Protein AF-A0A933CI06-F1 (afdb_monomer)

pLDDT: mean 90.97, std 7.49, range [52.06, 98.38]

Foldseek 3Di:
DDQDPVNVVVVVVVVVVVVVVVVVVVVVVVVCVVPPDDFDDDPLFPDGWDDLVRFADDDDDPFDKDKDFDPVQVVVVVVCCVVVVDPPCCQLVDPGRIFMWTWHDDPQWTKTWTQDPVPGIDIDTPGPHNVVRNVVSVPPSGFIDFKPLCCPPQRRHVRRDGGDQADAAEAAQKLDAPDDDPPDPSNSPPDPDIDHDDPVRLLCSLVSSLRIPNHNAYEYEYEHNASLPHPCSVVSQVVSVVSPHNYYHYPHPCVVVVPDPVSVVD

Solvent-accessible surface area (backbone atoms only — not comparable to full-atom values): 15526 Å² total; per-residue (Å²): 131,85,82,49,71,68,59,52,51,51,50,52,51,52,50,52,53,54,51,52,51,50,53,52,51,52,53,52,52,57,57,41,69,80,65,63,75,81,63,64,62,51,96,44,31,97,58,56,53,73,52,74,90,70,32,54,68,78,95,73,77,68,76,39,79,46,83,40,70,36,73,59,48,45,51,53,52,49,50,35,33,76,72,65,78,38,68,71,65,47,59,38,80,41,73,76,35,62,34,60,24,39,34,39,76,56,96,55,20,28,33,40,39,35,60,38,99,84,76,42,78,47,77,46,82,75,37,83,44,40,67,63,51,50,52,53,58,71,64,57,80,40,51,65,46,64,51,39,75,33,78,92,74,41,70,40,39,91,72,39,68,57,57,42,65,41,52,76,44,74,44,62,40,17,31,53,40,101,69,85,61,91,86,50,87,78,47,35,78,75,51,99,65,87,53,67,64,51,72,69,57,51,51,50,54,58,54,56,61,68,56,40,28,40,35,70,50,36,28,38,32,39,22,46,40,23,21,83,74,33,93,53,40,69,57,51,54,52,48,44,52,72,77,61,45,74,42,82,46,70,58,64,90,55,59,66,58,75,74,28,71,69,66,68,70,109

Radius of gyration: 25.51 Å; Cα contacts (8 Å, |Δi|>4): 360; chains: 1; bounding box: 51×71×54 Å

Sequence (266 aa):
MPVSTGTRVLKCVDQVVSFTAGIAFDTIHFFNKYHPNPSFTPKWSDKPLLKSWQKSKPNLGWPRQTDSLCPGCVKEARERIIKGEQQYRTLITEKVGEIKAQIVERDGQVWMVKDCPIHGHFEDIMAIDSKFLAWIEKNFPGRDLPAHNDKDLHNHGSSTIRHGRGSVLTVDLTNRCNMMCDPCFMDANQVGFVHELGWEEITEILDNAMKIKPKRQMSVQFSGGEPTMSPYFVDAVRYARKLGYNSVQAATNGIEFAKSKEFCQR

Secondary structure (DSSP, 8-state):
-PPPHHHHHHHHHHHHHHHHHHHHHHHHHHHHHHSPPPPP--TT-SSPPPPGGG------SSSEEEEEE-HHHHHHHHHHHHTTSS-TTHHHHS-TTEEEEEEEEETTEEEEEEEETTTEEEEEEEES-HHHHHHHHHT-----EEPBS-TTTS--GGG---EES--EEEEE-BS--S---TT-TT-TTTSSS--B--HHHHHHHHHHHTT-B--SS-EEEEESS-GGGSTTHHHHHHHHHHHT-SEEEE---SHHHHH-HHHHH-

Nearest PDB structures (foldseek):
  7tol-assembly1_A  TM=8.339E-01  e=5.738E-10  Methanocaldococcus jannaschii
  7tom-assembly1_A  TM=8.314E-01  e=1.251E-09  Methanocaldococcus jannaschii
  2pg3-assembly1_A-2  TM=5.421E-01  e=1.371E+00  Pectobacterium atrosepticum SCRI1043
  6ms2-assembly1_A-2  TM=5.483E-01  e=6.524E+00  Bacillus licheniformis DSM 13 = ATCC 14580

Mean predicted aligned error: 7.39 Å

Structure (mmCIF, N/CA/C/O backbone):
data_AF-A0A933CI06-F1
#
_entry.id   AF-A0A933CI06-F1
#
loop_
_atom_site.group_PDB
_atom_site.id
_atom_site.type_symbol
_atom_site.label_atom_id
_atom_site.label_alt_id
_atom_site.label_comp_id
_atom_site.label_asym_id
_atom_site.label_entity_id
_atom_site.label_seq_id
_atom_site.pdbx_PDB_ins_code
_atom_site.Cartn_x
_atom_site.Cartn_y
_atom_site.Cartn_z
_atom_site.occupancy
_atom_site.B_iso_or_equiv
_atom_site.auth_seq_id
_atom_site.auth_comp_id
_atom_site.auth_asym_id
_atom_site.auth_atom_id
_atom_site.pdbx_PDB_model_num
ATOM 1 N N . MET A 1 1 ? -24.029 31.022 -30.780 1.00 52.06 1 MET A N 1
ATOM 2 C CA . MET A 1 1 ? -24.282 32.389 -30.268 1.00 52.06 1 MET A CA 1
ATOM 3 C C . MET A 1 1 ? -23.037 33.236 -30.507 1.00 52.06 1 MET A C 1
ATOM 5 O O . MET A 1 1 ? -21.951 32.728 -30.235 1.00 52.06 1 MET A O 1
ATOM 9 N N . PRO A 1 2 ? -23.139 34.462 -31.049 1.00 61.22 2 PRO A N 1
ATOM 10 C CA . PRO A 1 2 ? -21.972 35.315 -31.255 1.00 61.22 2 PRO A CA 1
ATOM 11 C C . PRO A 1 2 ? -21.377 35.732 -29.904 1.00 61.22 2 PRO A C 1
ATOM 13 O O . PRO A 1 2 ? -22.088 36.167 -29.002 1.00 61.22 2 PRO A O 1
ATOM 16 N N . VAL A 1 3 ? -20.064 35.556 -29.753 1.00 63.06 3 VAL A N 1
ATOM 17 C CA . VAL A 1 3 ? -19.318 35.956 -28.552 1.00 63.06 3 VAL A CA 1
ATOM 18 C C . VAL A 1 3 ? -19.373 37.480 -28.448 1.00 63.06 3 VAL A C 1
ATOM 20 O O . VAL A 1 3 ? -18.877 38.161 -29.346 1.00 63.06 3 VAL A O 1
ATOM 23 N N . SER A 1 4 ? -19.981 38.004 -27.379 1.00 79.50 4 SER A N 1
ATOM 24 C CA . SER A 1 4 ? -20.113 39.450 -27.170 1.00 79.50 4 SER A CA 1
ATOM 25 C C . SER A 1 4 ? -18.744 40.143 -27.157 1.00 79.50 4 SER A C 1
ATOM 27 O O . SER A 1 4 ? -17.734 39.547 -26.766 1.00 79.50 4 SER A O 1
ATOM 29 N N . THR A 1 5 ? -18.697 41.416 -27.549 1.00 76.12 5 THR A N 1
ATOM 30 C CA . THR A 1 5 ? -17.467 42.223 -27.529 1.00 76.12 5 THR A CA 1
ATOM 31 C C . THR A 1 5 ? -16.825 42.242 -26.136 1.00 76.12 5 THR A C 1
ATOM 33 O O . THR A 1 5 ? -15.612 42.090 -26.025 1.00 76.12 5 THR A O 1
ATOM 36 N N . GLY A 1 6 ? -17.630 42.299 -25.067 1.00 80.44 6 GLY A N 1
ATOM 37 C CA . GLY A 1 6 ? -17.144 42.206 -23.684 1.00 80.44 6 GLY A CA 1
ATOM 38 C C . GLY A 1 6 ? -16.481 40.861 -23.366 1.00 80.44 6 GLY A C 1
ATOM 39 O O . GLY A 1 6 ? -15.422 40.818 -22.746 1.00 80.44 6 GLY A O 1
ATOM 40 N N . THR A 1 7 ? -17.030 39.754 -23.873 1.00 81.62 7 THR A N 1
ATOM 41 C CA . THR A 1 7 ? -16.428 38.419 -23.716 1.00 81.62 7 THR A CA 1
ATOM 42 C C . THR A 1 7 ? -15.103 38.288 -24.480 1.00 81.62 7 THR A C 1
ATOM 44 O O . THR A 1 7 ? -14.205 37.584 -24.023 1.00 81.62 7 THR A O 1
ATOM 47 N N . ARG A 1 8 ? -14.940 38.967 -25.627 1.00 81.44 8 ARG A N 1
ATOM 48 C CA . ARG A 1 8 ? -13.659 39.001 -26.363 1.00 81.44 8 ARG A CA 1
ATOM 49 C C . ARG A 1 8 ? -12.584 39.777 -25.604 1.00 81.44 8 ARG A C 1
ATOM 51 O O . ARG A 1 8 ? -11.466 39.287 -25.500 1.00 81.44 8 ARG A O 1
ATOM 58 N N . VAL A 1 9 ? -12.935 40.930 -25.031 1.00 87.62 9 VAL A N 1
ATOM 59 C CA . VAL A 1 9 ? -12.011 41.730 -24.207 1.00 87.62 9 VAL A CA 1
ATOM 60 C C . VAL A 1 9 ? -11.548 40.937 -22.985 1.00 87.62 9 VAL A C 1
ATOM 62 O O . VAL A 1 9 ? -10.349 40.852 -22.744 1.00 87.62 9 VAL A O 1
ATOM 65 N N . LEU A 1 10 ? -12.468 40.278 -22.272 1.00 90.31 10 LEU A N 1
ATOM 66 C CA . LEU A 1 10 ? -12.121 39.430 -21.125 1.00 90.31 10 LEU A CA 1
ATOM 67 C C . LEU A 1 10 ? -11.166 38.291 -21.504 1.00 90.31 10 LEU A C 1
ATOM 69 O O . LEU A 1 10 ? -10.219 38.033 -20.770 1.00 90.31 10 LEU A O 1
ATOM 73 N N . LYS A 1 11 ? -11.357 37.653 -22.667 1.00 88.75 11 LYS A N 1
ATOM 74 C CA . LYS A 1 11 ? -10.432 36.621 -23.162 1.00 88.75 11 LYS A CA 1
ATOM 75 C C . LYS A 1 11 ? -9.044 37.174 -23.490 1.00 88.75 11 LYS A C 1
ATOM 77 O O . LYS A 1 11 ? -8.059 36.509 -23.196 1.00 88.75 11 LYS A O 1
ATOM 82 N N . CYS A 1 12 ? -8.944 38.369 -24.073 1.00 90.62 12 CYS A N 1
ATOM 83 C CA . CYS A 1 12 ? -7.642 38.998 -24.308 1.00 90.62 12 CYS A CA 1
ATOM 84 C C . CYS A 1 12 ? -6.941 39.355 -22.991 1.00 90.62 12 CYS A C 1
ATOM 86 O O . CYS A 1 12 ? -5.743 39.123 -22.864 1.00 90.62 12 CYS A O 1
ATOM 88 N N . VAL A 1 13 ? -7.676 39.872 -22.001 1.00 93.88 13 VAL A N 1
ATOM 89 C CA . VAL A 1 13 ? -7.123 40.150 -20.665 1.00 93.88 13 VAL A CA 1
ATOM 90 C C . VAL A 1 13 ? -6.624 38.861 -20.009 1.00 93.88 13 VAL A C 1
ATOM 92 O O . VAL A 1 13 ? -5.487 38.822 -19.553 1.00 93.88 13 VAL A O 1
ATOM 95 N N . ASP A 1 14 ? -7.425 37.794 -20.024 1.00 93.62 14 ASP A N 1
ATOM 96 C CA . ASP A 1 14 ? -7.052 36.479 -19.488 1.00 93.62 14 ASP A CA 1
ATOM 97 C C . ASP A 1 14 ? -5.801 35.897 -20.169 1.00 93.62 14 ASP A C 1
ATOM 99 O O . ASP A 1 14 ? -4.892 35.404 -19.499 1.00 93.62 14 ASP A O 1
ATOM 103 N N . GLN A 1 15 ? -5.695 36.036 -21.496 1.00 93.31 15 GLN A N 1
ATOM 104 C CA . GLN A 1 15 ? -4.503 35.637 -22.249 1.00 93.31 15 GLN A CA 1
ATOM 105 C C . GLN A 1 15 ? -3.261 36.421 -21.823 1.00 93.31 15 GLN A C 1
ATOM 107 O O . GLN A 1 15 ? -2.206 35.823 -21.615 1.00 93.31 15 GLN A O 1
ATOM 112 N N . VAL A 1 16 ? -3.373 37.744 -21.672 1.00 95.88 16 VAL A N 1
ATOM 113 C CA . VAL A 1 16 ? -2.255 38.593 -21.238 1.00 95.88 16 VAL A CA 1
ATOM 114 C C . VAL A 1 16 ? -1.834 38.247 -19.810 1.00 95.88 16 VAL A C 1
ATOM 116 O O . VAL A 1 16 ? -0.643 38.078 -19.554 1.00 95.88 16 VAL A O 1
ATOM 119 N N . VAL A 1 17 ? -2.782 38.085 -18.884 1.00 96.50 17 VAL A N 1
ATOM 120 C CA . VAL A 1 17 ? -2.498 37.683 -17.496 1.00 96.50 17 VAL A CA 1
ATOM 121 C C . VAL A 1 17 ? -1.839 36.302 -17.442 1.00 96.50 17 VAL A C 1
ATOM 123 O O . VAL A 1 17 ? -0.818 36.137 -16.782 1.00 96.50 17 VAL A O 1
ATOM 126 N N . SER A 1 18 ? -2.359 35.319 -18.176 1.00 94.25 18 SER A N 1
ATOM 127 C CA . SER A 1 18 ? -1.797 33.963 -18.202 1.00 94.25 18 SER A CA 1
ATOM 128 C C . SER A 1 18 ? -0.389 33.931 -18.798 1.00 94.25 18 SER A C 1
ATOM 130 O O . SER A 1 18 ? 0.507 33.286 -18.254 1.00 94.25 18 SER A O 1
ATOM 132 N N . PHE A 1 19 ? -0.168 34.661 -19.894 1.00 95.75 19 PHE A N 1
ATOM 133 C CA . PHE A 1 19 ? 1.139 34.749 -20.543 1.00 95.75 19 PHE A CA 1
ATOM 134 C C . PHE A 1 19 ? 2.174 35.438 -19.647 1.00 95.75 19 PHE A C 1
ATOM 136 O O . PHE A 1 19 ? 3.274 34.922 -19.450 1.00 95.75 19 PHE A O 1
ATOM 143 N N . THR A 1 20 ? 1.811 36.579 -19.054 1.00 95.88 20 THR A N 1
ATOM 144 C CA . THR A 1 20 ? 2.693 37.311 -18.132 1.00 95.88 20 THR A CA 1
ATOM 145 C C . THR A 1 20 ? 3.005 36.503 -16.874 1.00 95.88 20 THR A C 1
ATOM 147 O O . THR A 1 20 ? 4.160 36.473 -16.450 1.00 95.88 20 THR A O 1
ATOM 150 N N . ALA A 1 21 ? 2.027 35.779 -16.319 1.00 95.25 21 ALA A N 1
ATOM 151 C CA . ALA A 1 21 ? 2.249 34.860 -15.206 1.00 95.25 21 ALA A CA 1
ATOM 152 C C . ALA A 1 21 ? 3.218 33.724 -15.576 1.00 95.25 21 ALA A C 1
ATOM 154 O O . ALA A 1 21 ? 4.090 33.390 -14.774 1.00 95.25 21 ALA A O 1
ATOM 155 N N . GLY A 1 22 ? 3.114 33.178 -16.794 1.00 94.25 22 GLY A N 1
ATOM 156 C CA . GLY A 1 22 ? 4.051 32.180 -17.320 1.00 94.25 22 GLY A CA 1
ATOM 157 C C . GLY A 1 22 ? 5.489 32.702 -17.371 1.00 94.25 22 GLY A C 1
ATOM 158 O O . GLY A 1 22 ? 6.386 32.094 -16.792 1.00 94.25 22 GLY A O 1
ATOM 159 N N . ILE A 1 23 ? 5.697 33.887 -17.958 1.00 95.75 23 ILE A N 1
ATOM 160 C CA . ILE A 1 23 ? 7.021 34.535 -18.008 1.00 95.75 23 ILE A CA 1
ATOM 161 C C . ILE A 1 23 ? 7.575 34.787 -16.602 1.00 95.75 23 ILE A C 1
ATOM 163 O O . ILE A 1 23 ? 8.750 34.516 -16.337 1.00 95.75 23 ILE A O 1
ATOM 167 N N . ALA A 1 24 ? 6.750 35.309 -15.691 1.00 95.12 24 ALA A N 1
ATOM 168 C CA . ALA A 1 24 ? 7.166 35.573 -14.318 1.00 95.12 24 ALA A CA 1
ATOM 169 C C . ALA A 1 24 ? 7.591 34.278 -13.606 1.00 95.12 24 ALA A C 1
ATOM 171 O O . ALA A 1 24 ? 8.646 34.242 -12.969 1.00 95.12 24 ALA A O 1
ATOM 172 N N . PHE A 1 25 ? 6.813 33.203 -13.758 1.00 92.25 25 PHE A N 1
ATOM 173 C CA . PHE A 1 25 ? 7.125 31.892 -13.196 1.00 92.25 25 PHE A CA 1
ATOM 174 C C . PHE A 1 25 ? 8.452 31.339 -13.731 1.00 92.25 25 PHE A C 1
ATOM 176 O O . PHE A 1 25 ? 9.308 30.937 -12.939 1.00 92.25 25 PHE A O 1
ATOM 183 N N . ASP A 1 26 ? 8.658 31.376 -15.049 1.00 91.81 26 ASP A N 1
ATOM 184 C CA . ASP A 1 26 ? 9.881 30.878 -15.687 1.00 91.81 26 ASP A CA 1
ATOM 185 C C . ASP A 1 26 ? 11.114 31.685 -15.271 1.00 91.81 26 ASP A C 1
ATOM 187 O O . ASP A 1 26 ? 12.170 31.113 -14.987 1.00 91.81 26 ASP A O 1
ATOM 191 N N . THR A 1 27 ? 10.965 33.006 -15.150 1.00 91.62 27 THR A N 1
ATOM 192 C CA . THR A 1 27 ? 12.026 33.907 -14.679 1.00 91.62 27 THR A CA 1
ATOM 193 C C . THR A 1 27 ? 12.416 33.580 -13.238 1.00 91.62 27 THR A C 1
ATOM 195 O O . THR A 1 27 ? 13.592 33.368 -12.941 1.00 91.62 27 THR A O 1
ATOM 198 N N . ILE A 1 28 ? 11.435 33.459 -12.337 1.00 88.75 28 ILE A N 1
ATOM 199 C CA . ILE A 1 28 ? 11.672 33.073 -10.937 1.00 88.75 28 ILE A CA 1
ATOM 200 C C . ILE A 1 28 ? 12.347 31.697 -10.866 1.00 88.75 28 ILE A C 1
ATOM 202 O O . ILE A 1 28 ? 13.300 31.501 -10.110 1.00 88.75 28 ILE A O 1
ATOM 206 N N . HIS A 1 29 ? 11.881 30.733 -11.661 1.00 85.06 29 HIS A N 1
ATOM 207 C CA . HIS A 1 29 ? 12.437 29.386 -11.684 1.00 85.06 29 HIS A CA 1
ATOM 208 C C . HIS A 1 29 ? 13.878 29.360 -12.219 1.00 85.06 29 HIS A C 1
ATOM 210 O O . HIS A 1 29 ? 14.699 28.600 -11.705 1.00 85.06 29 HIS A O 1
ATOM 216 N N . PHE A 1 30 ? 14.213 30.203 -13.202 1.00 86.88 30 PHE A N 1
ATOM 217 C CA . PHE A 1 30 ? 15.577 30.368 -13.707 1.00 86.88 30 PHE A CA 1
ATOM 218 C C . PHE A 1 30 ? 16.534 30.820 -12.599 1.00 86.88 30 PHE A C 1
ATOM 220 O O . PHE A 1 30 ? 17.533 30.146 -12.354 1.00 86.88 30 PHE A O 1
ATOM 227 N N . PHE A 1 31 ? 16.200 31.883 -11.862 1.00 87.19 31 PHE A N 1
ATOM 228 C CA . PHE A 1 31 ? 17.047 32.370 -10.766 1.00 87.19 31 PHE A CA 1
ATOM 229 C C . PHE A 1 31 ? 17.127 31.382 -9.591 1.00 87.19 31 PHE A C 1
ATOM 231 O O . PHE A 1 31 ? 18.211 31.152 -9.052 1.00 87.19 31 PHE A O 1
ATOM 238 N N . ASN A 1 32 ? 16.021 30.712 -9.250 1.00 84.12 32 ASN A N 1
ATOM 239 C CA . ASN A 1 32 ? 15.991 29.699 -8.187 1.00 84.12 32 ASN A CA 1
ATOM 240 C C . ASN A 1 32 ? 16.914 28.493 -8.447 1.00 84.12 32 ASN A C 1
ATOM 242 O O . ASN A 1 32 ? 17.276 27.799 -7.497 1.00 84.12 32 ASN A O 1
ATOM 246 N N . LYS A 1 33 ? 17.305 28.221 -9.702 1.00 82.31 33 LYS A N 1
ATOM 247 C CA . LYS A 1 33 ? 18.265 27.148 -10.021 1.00 82.31 33 LYS A CA 1
ATOM 248 C C . LYS A 1 33 ? 19.695 27.471 -9.586 1.00 82.31 33 LYS A C 1
ATOM 250 O O . LYS A 1 33 ? 20.431 26.540 -9.276 1.00 82.31 33 LYS A O 1
ATOM 255 N N . TYR A 1 34 ? 20.085 28.747 -9.561 1.00 84.19 34 TYR A N 1
ATOM 256 C CA . TYR A 1 34 ? 21.449 29.157 -9.204 1.00 84.19 34 TYR A CA 1
ATOM 257 C C . TYR A 1 34 ? 21.673 29.166 -7.687 1.00 84.19 34 TYR A C 1
ATOM 259 O O . TYR A 1 34 ? 22.731 28.751 -7.222 1.00 84.19 34 TYR A O 1
ATOM 267 N N . HIS A 1 35 ? 20.658 29.569 -6.915 1.00 81.81 35 HIS A N 1
ATOM 268 C CA . HIS A 1 35 ? 20.702 29.586 -5.449 1.00 81.81 35 HIS A CA 1
ATOM 269 C C . HIS A 1 35 ? 19.442 28.948 -4.845 1.00 81.81 35 HIS A C 1
ATOM 271 O O . HIS A 1 35 ? 18.549 29.651 -4.369 1.00 81.81 35 HIS A O 1
ATOM 277 N N . PRO A 1 36 ? 19.330 27.608 -4.867 1.00 81.69 36 PRO A N 1
ATOM 278 C CA . PRO A 1 36 ? 18.151 26.933 -4.349 1.00 81.69 36 PRO A CA 1
ATOM 279 C C . PRO A 1 36 ? 18.074 27.048 -2.823 1.00 81.69 36 PRO A C 1
ATOM 281 O O . PRO A 1 36 ? 18.996 26.660 -2.107 1.00 81.69 36 PRO A O 1
ATOM 284 N N . ASN A 1 37 ? 16.922 27.494 -2.317 1.00 84.62 37 ASN A N 1
ATOM 285 C CA . ASN A 1 37 ? 16.634 27.478 -0.882 1.00 84.62 37 ASN A CA 1
ATOM 286 C C . ASN A 1 37 ? 16.755 26.061 -0.295 1.00 84.62 37 ASN A C 1
ATOM 288 O O . ASN A 1 37 ? 16.377 25.084 -0.969 1.00 84.62 37 ASN A O 1
ATOM 292 N N . PRO A 1 38 ? 17.174 25.934 0.979 1.00 86.88 38 PRO A N 1
ATOM 293 C CA . PRO A 1 38 ? 17.227 24.647 1.656 1.00 86.88 38 PRO A CA 1
ATOM 294 C C . PRO A 1 38 ? 15.856 23.960 1.646 1.00 86.88 38 PRO A C 1
ATOM 296 O O . PRO A 1 38 ? 14.796 24.586 1.546 1.00 86.88 38 PRO A O 1
ATOM 299 N N . SER A 1 39 ? 15.870 22.633 1.686 1.00 90.12 39 SER A N 1
ATOM 300 C CA . SER A 1 39 ? 14.638 21.856 1.780 1.00 90.12 39 SER A CA 1
ATOM 301 C C . SER A 1 39 ? 14.020 21.972 3.170 1.00 90.12 39 SER A C 1
ATOM 303 O O . SER A 1 39 ? 14.714 21.900 4.178 1.00 90.12 39 SER A O 1
ATOM 305 N N . PHE A 1 40 ? 12.696 22.102 3.216 1.00 91.62 40 PHE A N 1
ATOM 306 C CA . PHE A 1 40 ? 11.929 22.084 4.457 1.00 91.62 40 PHE A CA 1
ATOM 307 C C . PHE A 1 40 ? 11.813 20.656 5.015 1.00 91.62 40 PHE A C 1
ATOM 309 O O . PHE A 1 40 ? 11.574 19.708 4.258 1.00 91.62 40 PHE A O 1
ATOM 316 N N . THR A 1 41 ? 11.932 20.520 6.338 1.00 92.81 41 THR A N 1
ATOM 317 C CA . THR A 1 41 ? 11.694 19.267 7.069 1.00 92.81 41 THR A CA 1
ATOM 318 C C . THR A 1 41 ? 10.320 19.318 7.741 1.00 92.81 41 THR A C 1
ATOM 320 O O . THR A 1 41 ? 10.132 20.069 8.699 1.00 92.81 41 THR A O 1
ATOM 323 N N . PRO A 1 42 ? 9.329 18.556 7.252 1.00 91.19 42 PRO A N 1
ATOM 324 C CA . PRO A 1 42 ? 7.993 18.544 7.833 1.00 91.19 42 PRO A CA 1
ATOM 325 C C . PRO A 1 42 ? 7.933 17.684 9.102 1.00 91.19 42 PRO A C 1
ATOM 327 O O . PRO A 1 42 ? 8.621 16.680 9.192 1.00 91.19 42 PRO A O 1
ATOM 330 N N . LYS A 1 43 ? 7.009 17.974 10.032 1.00 89.81 43 LYS A N 1
ATOM 331 C CA . LYS A 1 43 ? 6.844 17.217 11.301 1.00 89.81 43 LYS A CA 1
ATOM 332 C C . LYS A 1 43 ? 6.667 15.693 11.127 1.00 89.81 43 LYS A C 1
ATOM 334 O O . LYS A 1 43 ? 6.976 14.907 12.022 1.00 89.81 43 LYS A O 1
ATOM 339 N N . TRP A 1 44 ? 6.149 15.262 9.980 1.00 88.75 44 TRP A N 1
ATOM 340 C CA . TRP A 1 44 ? 5.888 13.858 9.660 1.00 88.75 44 TRP A CA 1
ATOM 341 C C . TRP A 1 44 ? 7.100 13.100 9.083 1.00 88.75 44 TRP A C 1
ATOM 343 O O . TRP A 1 44 ? 6.973 11.913 8.790 1.00 88.75 44 TRP A O 1
ATOM 353 N N . SER A 1 45 ? 8.262 13.744 8.934 1.00 90.62 45 SER A N 1
ATOM 354 C CA . SER A 1 45 ? 9.522 13.152 8.463 1.00 90.62 45 SER A CA 1
ATOM 355 C C . SER A 1 45 ? 10.685 13.680 9.299 1.00 90.62 45 SER A C 1
ATOM 357 O O . SER A 1 45 ? 10.707 14.860 9.632 1.00 90.62 45 SER A O 1
ATOM 359 N N . ASP A 1 46 ? 11.680 12.846 9.583 1.00 89.88 46 ASP A N 1
ATOM 360 C CA . ASP A 1 46 ? 12.897 13.298 10.273 1.00 89.88 46 ASP A CA 1
ATOM 361 C C . ASP A 1 46 ? 13.978 13.738 9.262 1.00 89.88 46 ASP A C 1
ATOM 363 O O . ASP A 1 46 ? 15.037 14.244 9.625 1.00 89.88 46 ASP A O 1
ATOM 367 N N . LYS A 1 47 ? 13.691 13.578 7.960 1.00 90.56 47 LYS A N 1
ATOM 368 C CA . LYS A 1 47 ? 14.534 13.991 6.829 1.00 90.56 47 LYS A CA 1
ATOM 369 C C . LYS A 1 47 ? 13.864 15.101 6.003 1.00 90.56 47 LYS A C 1
ATOM 371 O O . LYS A 1 47 ? 12.635 15.074 5.848 1.00 90.56 47 LYS A O 1
ATOM 376 N N . PRO A 1 48 ? 14.639 16.041 5.429 1.00 91.31 48 PRO A N 1
ATOM 377 C CA . PRO A 1 48 ? 14.110 17.114 4.589 1.00 91.31 48 PRO A CA 1
ATOM 378 C C . PRO A 1 48 ? 13.533 16.584 3.273 1.00 91.31 48 PRO A C 1
ATOM 380 O O . PRO A 1 48 ? 14.010 15.583 2.738 1.00 91.31 48 PRO A O 1
ATOM 383 N N . LEU A 1 49 ? 12.536 17.279 2.714 1.00 90.50 49 LEU A N 1
ATOM 384 C CA . LEU A 1 49 ? 11.949 16.915 1.418 1.00 90.50 49 LEU A CA 1
ATOM 385 C C . LEU A 1 49 ? 12.998 16.911 0.297 1.00 90.50 49 LEU A C 1
ATOM 387 O O . LEU A 1 49 ? 13.769 17.861 0.150 1.00 90.50 49 LEU A O 1
ATOM 391 N N . LEU A 1 50 ? 12.972 15.886 -0.556 1.00 90.50 50 LEU A N 1
ATOM 392 C CA . LEU A 1 50 ? 13.814 15.860 -1.750 1.00 90.50 50 LEU A CA 1
ATOM 393 C C . LEU A 1 50 ? 13.328 16.883 -2.779 1.00 90.50 50 LEU A C 1
ATOM 395 O O . LEU A 1 50 ? 12.143 16.922 -3.135 1.00 90.50 50 LEU A O 1
ATOM 399 N N . LYS A 1 51 ? 14.265 17.669 -3.306 1.00 88.56 51 LYS A N 1
ATOM 400 C CA . LYS A 1 51 ? 14.041 18.494 -4.495 1.00 88.56 51 LYS A CA 1
ATOM 401 C C . LYS A 1 51 ? 13.858 17.597 -5.721 1.00 88.56 51 LYS A C 1
ATOM 403 O O . LYS A 1 51 ? 14.321 16.459 -5.736 1.00 88.56 51 LYS A O 1
ATOM 408 N N . SER A 1 52 ? 13.204 18.099 -6.767 1.00 87.31 52 SER A N 1
ATOM 409 C CA . SER A 1 52 ? 12.875 17.305 -7.963 1.00 87.31 52 SER A CA 1
ATOM 410 C C . SER A 1 52 ? 14.095 16.636 -8.606 1.00 87.31 52 SER A C 1
ATOM 412 O O . SER A 1 52 ? 14.016 15.467 -8.966 1.00 87.31 52 SER A O 1
ATOM 414 N N . TRP A 1 53 ? 15.233 17.331 -8.677 1.00 86.62 53 TRP A N 1
ATOM 415 C CA . TRP A 1 53 ? 16.483 16.800 -9.239 1.00 86.62 53 TRP A CA 1
ATOM 416 C C . TRP A 1 53 ? 17.210 15.799 -8.329 1.00 86.62 53 TRP A C 1
ATOM 418 O O . TRP A 1 53 ? 18.106 15.102 -8.788 1.00 86.62 53 TRP A O 1
ATOM 428 N N . GLN A 1 54 ? 16.842 15.717 -7.047 1.00 90.38 54 GLN A N 1
ATOM 429 C CA . GLN A 1 54 ? 17.403 14.744 -6.102 1.00 90.38 54 GLN A CA 1
ATOM 430 C C . GLN A 1 54 ? 16.621 13.424 -6.101 1.00 90.38 54 GLN A C 1
ATOM 432 O O . GLN A 1 54 ? 17.083 12.428 -5.546 1.00 90.38 54 GLN A O 1
ATOM 437 N N . LYS A 1 55 ? 15.417 13.406 -6.683 1.00 91.69 55 LYS A N 1
ATOM 438 C CA . LYS A 1 55 ? 14.572 12.213 -6.717 1.00 91.69 55 LYS A CA 1
ATOM 439 C C . LYS A 1 55 ? 15.104 11.231 -7.748 1.00 91.69 55 LYS A C 1
ATOM 441 O O . LYS A 1 55 ? 15.208 11.548 -8.931 1.00 91.69 55 LYS A O 1
ATOM 446 N N . SER A 1 56 ? 15.379 10.007 -7.311 1.00 92.12 56 SER A N 1
ATOM 447 C CA . SER A 1 56 ? 15.744 8.930 -8.227 1.00 92.12 56 SER A CA 1
ATOM 448 C C . SER A 1 56 ? 14.514 8.419 -8.981 1.00 92.12 56 SER A C 1
ATOM 450 O O . SER A 1 56 ? 13.391 8.449 -8.472 1.00 92.12 56 SER A O 1
ATOM 452 N N . LYS A 1 57 ? 14.717 7.904 -10.192 1.00 91.38 57 LYS A N 1
ATOM 453 C CA . LYS A 1 57 ? 13.683 7.207 -10.967 1.00 91.38 57 LYS A CA 1
ATOM 454 C C . LYS A 1 57 ? 14.106 5.750 -11.188 1.00 91.38 57 LYS A C 1
ATOM 456 O O . LYS A 1 57 ? 15.308 5.473 -11.205 1.00 91.38 57 LYS A O 1
ATOM 461 N N . PRO A 1 58 ? 13.172 4.786 -11.237 1.00 90.31 58 PRO A N 1
ATOM 462 C CA . PRO A 1 58 ? 13.482 3.471 -11.786 1.00 90.31 58 PRO A CA 1
ATOM 463 C C . PRO A 1 58 ? 13.811 3.598 -13.276 1.00 90.31 58 PRO A C 1
ATOM 465 O O . PRO A 1 58 ? 13.553 4.638 -13.883 1.00 90.31 58 PRO A O 1
ATOM 468 N N . ASN A 1 59 ? 14.377 2.542 -13.856 1.00 92.12 59 ASN A N 1
ATOM 469 C CA . ASN A 1 59 ? 14.465 2.458 -15.306 1.00 92.12 59 ASN A CA 1
ATOM 470 C C . ASN A 1 59 ? 13.039 2.308 -15.865 1.00 92.12 59 ASN A C 1
ATOM 472 O O . ASN A 1 59 ? 12.331 1.376 -15.482 1.00 92.12 59 ASN A O 1
ATOM 476 N N . LEU A 1 60 ? 12.618 3.264 -16.689 1.00 93.12 60 LEU A N 1
ATOM 477 C CA . LEU A 1 60 ? 11.286 3.357 -17.291 1.00 93.12 60 LEU A CA 1
ATOM 478 C C . LEU A 1 60 ? 11.419 3.272 -18.820 1.00 93.12 60 LEU A C 1
ATOM 480 O O . LEU A 1 60 ? 12.517 3.394 -19.355 1.00 93.12 60 LEU A O 1
ATOM 484 N N . GLY A 1 61 ? 10.309 3.075 -19.523 1.00 94.56 61 GLY A N 1
ATOM 485 C CA . GLY A 1 61 ? 10.254 2.762 -20.948 1.00 94.56 61 GLY A CA 1
ATOM 486 C C . GLY A 1 61 ? 10.554 1.295 -21.258 1.00 94.56 61 GLY A C 1
ATOM 487 O O . GLY A 1 61 ? 10.826 0.489 -20.365 1.00 94.56 61 GLY A O 1
ATOM 488 N N . TRP A 1 62 ? 10.483 0.944 -22.534 1.00 94.44 62 TRP A N 1
ATOM 489 C CA . TRP A 1 62 ? 10.776 -0.390 -23.051 1.00 94.44 62 TRP A CA 1
ATOM 490 C C . TRP A 1 62 ? 11.614 -0.278 -24.334 1.00 94.44 62 TRP A C 1
ATOM 492 O O . TRP A 1 62 ? 11.484 0.711 -25.059 1.00 94.44 62 TRP A O 1
ATOM 502 N N . PRO A 1 63 ? 12.472 -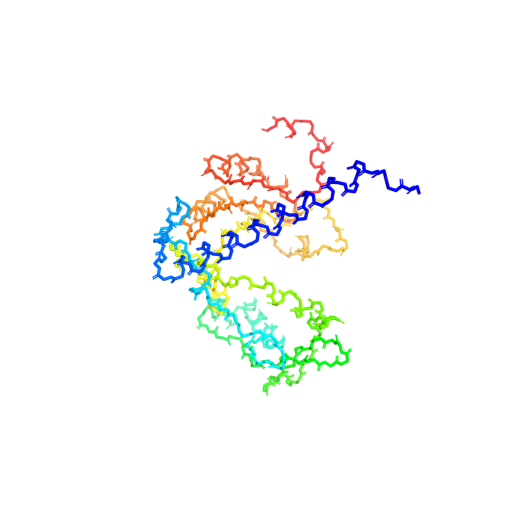1.272 -24.624 1.00 96.06 63 PRO A N 1
ATOM 503 C CA . PRO A 1 63 ? 12.705 -2.474 -23.824 1.00 96.06 63 PRO A CA 1
ATOM 504 C C . PRO A 1 63 ? 13.493 -2.183 -22.536 1.00 96.06 63 PRO A C 1
ATOM 506 O O . PRO A 1 63 ? 14.368 -1.318 -22.510 1.00 96.06 63 PRO A O 1
ATOM 509 N N . ARG A 1 64 ? 13.196 -2.909 -21.453 1.00 96.56 64 ARG A N 1
ATOM 510 C CA . ARG A 1 64 ? 13.987 -2.854 -20.211 1.00 96.56 64 ARG A CA 1
ATOM 511 C C . ARG A 1 64 ? 14.043 -4.207 -19.518 1.00 96.56 64 ARG A C 1
ATOM 513 O O . ARG A 1 64 ? 13.094 -4.978 -19.592 1.00 96.56 64 ARG A O 1
ATOM 520 N N . GLN A 1 65 ? 15.113 -4.443 -18.765 1.00 96.25 65 GLN A N 1
ATOM 521 C CA . GLN A 1 65 ? 15.227 -5.604 -17.887 1.00 96.25 65 GLN A CA 1
ATOM 522 C C . GLN A 1 65 ? 14.850 -5.237 -16.445 1.00 96.25 65 GLN A C 1
ATOM 524 O O . GLN A 1 65 ? 15.181 -4.152 -15.959 1.00 96.25 65 GLN A O 1
ATOM 529 N N . THR A 1 66 ? 14.178 -6.151 -15.750 1.00 94.31 66 THR A N 1
ATOM 530 C CA . THR A 1 66 ? 13.841 -6.040 -14.328 1.00 94.31 66 THR A CA 1
ATOM 531 C C . THR A 1 66 ? 13.985 -7.386 -13.615 1.00 94.31 66 THR A C 1
ATOM 533 O O . THR A 1 66 ? 14.223 -8.413 -14.254 1.00 94.31 66 THR A O 1
ATOM 536 N N . ASP A 1 67 ? 13.863 -7.368 -12.292 1.00 93.00 67 ASP A N 1
ATOM 537 C CA . ASP A 1 67 ? 13.749 -8.576 -11.478 1.00 93.00 67 ASP A CA 1
ATOM 538 C C . ASP A 1 67 ? 12.271 -8.970 -11.387 1.00 93.00 67 ASP A C 1
ATOM 540 O O . ASP A 1 67 ? 11.395 -8.118 -11.235 1.00 93.00 67 ASP A O 1
ATOM 544 N N . SER A 1 68 ? 11.990 -10.262 -11.501 1.00 93.44 68 SER A N 1
ATOM 545 C CA . SER A 1 68 ? 10.651 -10.837 -11.381 1.00 93.44 68 SER A CA 1
ATOM 546 C C . SER A 1 68 ? 10.722 -12.149 -10.605 1.00 93.44 68 SER A C 1
ATOM 548 O O . SER A 1 68 ? 11.803 -12.625 -10.257 1.00 93.44 68 SER A O 1
ATOM 550 N N . LEU A 1 69 ? 9.563 -12.737 -10.327 1.00 92.81 69 LEU A N 1
ATOM 551 C CA . LEU A 1 69 ? 9.460 -14.031 -9.668 1.00 92.81 69 LEU A CA 1
ATOM 552 C C . LEU A 1 69 ? 8.979 -15.099 -10.651 1.00 92.81 69 LEU A C 1
ATOM 554 O O . LEU A 1 69 ? 8.001 -14.905 -11.380 1.00 92.81 69 LEU A O 1
ATOM 558 N N . CYS A 1 70 ? 9.650 -16.250 -10.640 1.00 94.88 70 CYS A N 1
ATOM 559 C CA . CYS A 1 70 ? 9.206 -17.440 -11.351 1.00 94.88 70 CYS A CA 1
ATOM 560 C C . CYS A 1 70 ? 7.914 -17.985 -10.711 1.00 94.88 70 CYS A C 1
ATOM 562 O O . CYS A 1 70 ? 7.941 -18.366 -9.534 1.00 94.88 70 CYS A O 1
ATOM 564 N N . PRO A 1 71 ? 6.798 -18.104 -11.459 1.00 93.69 71 PRO A N 1
ATOM 565 C CA . PRO A 1 71 ? 5.551 -18.648 -10.922 1.00 93.69 71 PRO A CA 1
ATOM 566 C C . PRO A 1 71 ? 5.685 -20.086 -10.398 1.00 93.69 71 PRO A C 1
ATOM 568 O O . PRO A 1 71 ? 5.022 -20.437 -9.425 1.00 93.69 71 PRO A O 1
ATOM 571 N N . GLY A 1 72 ? 6.540 -20.906 -11.020 1.00 95.81 72 GLY A N 1
ATOM 572 C CA . GLY A 1 72 ? 6.826 -22.276 -10.581 1.00 95.81 72 GLY A CA 1
ATOM 573 C C . GLY A 1 72 ? 7.594 -22.303 -9.261 1.00 95.81 72 GLY A C 1
ATOM 574 O O . GLY A 1 72 ? 7.089 -22.826 -8.269 1.00 95.81 72 GLY A O 1
ATOM 575 N N . CYS A 1 73 ? 8.761 -21.647 -9.209 1.00 94.88 73 CYS A N 1
ATOM 576 C CA . CYS A 1 73 ? 9.592 -21.611 -8.002 1.00 94.88 73 CYS A CA 1
ATOM 577 C C . CYS A 1 73 ? 8.836 -21.069 -6.782 1.00 94.88 73 CYS A C 1
ATOM 579 O O . CYS A 1 73 ? 9.017 -21.579 -5.679 1.00 94.88 73 CYS A O 1
ATOM 581 N N . VAL A 1 74 ? 7.997 -20.041 -6.964 1.00 92.81 74 VAL A N 1
ATOM 582 C CA . VAL A 1 74 ? 7.217 -19.454 -5.862 1.00 92.81 74 VAL A CA 1
ATOM 583 C C . VAL A 1 74 ? 6.170 -20.433 -5.332 1.00 92.81 74 VAL A C 1
ATOM 585 O O . VAL A 1 74 ? 6.026 -20.554 -4.116 1.00 92.81 74 VAL A O 1
ATOM 588 N N . LYS A 1 75 ? 5.459 -21.154 -6.212 1.00 94.19 75 LYS A N 1
ATOM 589 C CA . LYS A 1 75 ? 4.476 -22.170 -5.798 1.00 94.19 75 LYS A CA 1
ATOM 590 C C . LYS A 1 75 ? 5.146 -23.296 -5.017 1.00 94.19 75 LYS A C 1
ATOM 592 O O . LYS A 1 75 ? 4.724 -23.592 -3.905 1.00 94.19 75 LYS A O 1
ATOM 597 N N . GLU A 1 76 ? 6.239 -23.838 -5.542 1.00 96.00 76 GLU A N 1
ATOM 598 C CA . GLU A 1 76 ? 6.993 -24.908 -4.882 1.00 96.00 76 GLU A CA 1
ATOM 599 C C . GLU A 1 76 ? 7.571 -24.462 -3.535 1.00 96.00 76 GLU A C 1
ATOM 601 O O . GLU A 1 76 ? 7.495 -25.192 -2.550 1.00 96.00 76 GLU A O 1
ATOM 606 N N . ALA A 1 77 ? 8.130 -23.250 -3.461 1.00 93.94 77 ALA A N 1
ATOM 607 C CA . ALA A 1 77 ? 8.632 -22.702 -2.205 1.00 93.94 77 ALA A CA 1
ATOM 608 C C . ALA A 1 77 ? 7.517 -22.550 -1.167 1.00 93.94 77 ALA A C 1
ATOM 610 O O . ALA A 1 77 ? 7.697 -22.930 -0.010 1.00 93.94 77 ALA A O 1
ATOM 611 N N . ARG A 1 78 ? 6.351 -22.042 -1.582 1.00 92.50 78 ARG A N 1
ATOM 612 C CA . ARG A 1 78 ? 5.176 -21.936 -0.713 1.00 92.50 78 ARG A CA 1
ATOM 613 C C . ARG A 1 78 ? 4.723 -23.310 -0.220 1.00 92.50 78 ARG A C 1
ATOM 615 O O . ARG A 1 78 ? 4.448 -23.451 0.966 1.00 92.50 78 ARG A O 1
ATOM 622 N N . GLU A 1 79 ? 4.673 -24.314 -1.090 1.00 94.94 79 GLU A N 1
ATOM 623 C CA . GLU A 1 79 ? 4.302 -25.682 -0.712 1.00 94.94 79 GLU A CA 1
ATOM 624 C C . GLU A 1 79 ? 5.267 -26.285 0.311 1.00 94.94 79 GLU A C 1
ATOM 626 O O . GLU A 1 79 ? 4.812 -26.819 1.321 1.00 94.94 79 GLU A O 1
ATOM 631 N N . ARG A 1 80 ? 6.585 -26.149 0.105 1.00 96.00 80 ARG A N 1
ATOM 632 C CA . ARG A 1 80 ? 7.594 -26.615 1.073 1.00 96.00 80 ARG A CA 1
ATOM 633 C C . ARG A 1 80 ? 7.436 -25.943 2.433 1.00 96.00 80 ARG A C 1
ATOM 635 O O . ARG A 1 80 ? 7.540 -26.604 3.462 1.00 96.00 80 ARG A O 1
ATOM 642 N N . ILE A 1 81 ? 7.149 -24.639 2.449 1.00 94.44 81 ILE A N 1
ATOM 643 C CA . ILE A 1 81 ? 6.909 -23.897 3.693 1.00 94.44 81 ILE A CA 1
ATOM 644 C C . ILE A 1 81 ? 5.652 -24.408 4.401 1.00 94.44 81 ILE A C 1
ATOM 646 O O . ILE A 1 81 ? 5.694 -24.673 5.599 1.00 94.44 81 ILE A O 1
ATOM 650 N N . ILE A 1 82 ? 4.550 -24.595 3.671 1.00 90.94 82 ILE A N 1
ATOM 651 C CA . ILE A 1 82 ? 3.285 -25.094 4.234 1.00 90.94 82 ILE A CA 1
ATOM 652 C C . ILE A 1 82 ? 3.444 -26.517 4.789 1.00 90.94 82 ILE A C 1
ATOM 654 O O . ILE A 1 82 ? 2.888 -26.827 5.838 1.00 90.94 82 ILE A O 1
ATOM 658 N N . LYS A 1 83 ? 4.234 -27.370 4.126 1.00 95.06 83 LYS A N 1
ATOM 659 C CA . LYS A 1 83 ? 4.554 -28.730 4.593 1.00 95.06 83 LYS A CA 1
ATOM 660 C C . LYS A 1 83 ? 5.540 -28.765 5.769 1.00 95.06 83 LYS A C 1
ATOM 662 O O . LYS A 1 83 ? 5.771 -29.832 6.328 1.00 95.06 83 LYS A O 1
ATOM 667 N N . GLY A 1 84 ? 6.128 -27.627 6.145 1.00 93.88 84 GLY A N 1
ATOM 668 C CA . GLY A 1 84 ? 7.140 -27.539 7.201 1.00 93.88 84 GLY A CA 1
ATOM 669 C C . GLY A 1 84 ? 8.543 -27.993 6.781 1.00 93.88 84 GLY A C 1
ATOM 670 O O . GLY A 1 84 ? 9.429 -28.088 7.624 1.00 93.88 84 GLY A O 1
ATOM 671 N N . GLU A 1 85 ? 8.773 -28.241 5.490 1.00 96.00 85 GLU A N 1
ATOM 672 C CA . GLU A 1 85 ? 10.070 -28.651 4.928 1.00 96.00 85 GLU A CA 1
ATOM 673 C C . GLU A 1 85 ? 11.059 -27.476 4.836 1.00 96.00 85 GLU A C 1
ATOM 675 O O . GLU A 1 85 ? 12.270 -27.670 4.749 1.00 96.00 85 GLU A O 1
ATOM 680 N N . GLN A 1 86 ? 10.549 -26.242 4.852 1.00 93.69 86 GLN A N 1
ATOM 681 C CA . GLN A 1 86 ? 11.336 -25.017 4.751 1.00 93.69 86 GLN A CA 1
ATOM 682 C C . GLN A 1 86 ? 10.765 -23.937 5.679 1.00 93.69 86 GLN A C 1
ATOM 684 O O . GLN A 1 86 ? 9.553 -23.785 5.807 1.00 93.69 86 GLN A O 1
ATOM 689 N N . GLN A 1 87 ? 11.623 -23.145 6.328 1.00 93.88 87 GLN A N 1
ATOM 690 C CA . GLN A 1 87 ? 11.153 -22.039 7.166 1.00 93.88 87 GLN A CA 1
ATOM 691 C C . GLN A 1 87 ? 10.711 -20.843 6.315 1.00 93.88 87 GLN A C 1
ATOM 693 O O . GLN A 1 87 ? 11.399 -20.449 5.375 1.00 93.88 87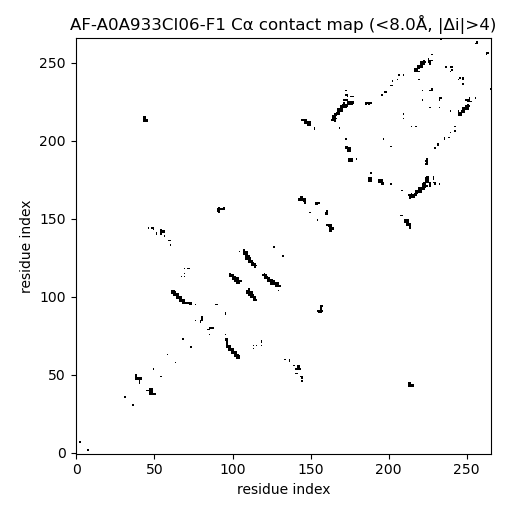 GLN A O 1
ATOM 698 N N . TYR A 1 88 ? 9.618 -20.179 6.704 1.00 90.38 88 TYR A N 1
ATOM 699 C CA . TYR A 1 88 ? 9.129 -18.991 5.989 1.00 90.38 88 TYR A CA 1
ATOM 700 C C . TYR A 1 88 ? 10.151 -17.842 5.958 1.00 90.38 88 TYR A C 1
ATOM 702 O O . TYR A 1 88 ? 10.160 -17.046 5.021 1.00 90.38 88 TYR A O 1
ATOM 710 N N . ARG A 1 89 ? 11.037 -17.760 6.963 1.00 90.81 89 ARG A N 1
ATOM 711 C CA . ARG A 1 89 ? 12.081 -16.725 7.053 1.00 90.81 89 ARG A CA 1
ATOM 712 C C . ARG A 1 89 ? 13.044 -16.749 5.871 1.00 90.81 89 ARG A C 1
ATOM 714 O O . ARG A 1 89 ? 13.625 -15.712 5.564 1.00 90.81 89 ARG A O 1
ATOM 721 N N . THR A 1 90 ? 13.150 -17.873 5.163 1.00 90.00 90 THR A N 1
ATOM 722 C CA . THR A 1 90 ? 13.929 -17.951 3.928 1.00 90.00 90 THR A CA 1
ATOM 723 C C . THR A 1 90 ? 13.437 -16.960 2.867 1.00 90.00 90 THR A C 1
ATOM 725 O O . THR A 1 90 ? 14.250 -16.421 2.129 1.00 90.00 90 THR A O 1
ATOM 728 N N . LEU A 1 91 ? 12.141 -16.622 2.840 1.00 88.62 91 LEU A N 1
ATOM 729 C CA . LEU A 1 91 ? 11.598 -15.598 1.933 1.00 88.62 91 LEU A CA 1
ATOM 730 C C . LEU A 1 91 ? 12.118 -14.178 2.233 1.00 88.62 91 LEU A C 1
ATOM 732 O O . LEU A 1 91 ? 12.003 -13.290 1.394 1.00 88.62 91 LEU A O 1
ATOM 736 N N . ILE A 1 92 ? 12.664 -13.953 3.432 1.00 87.75 92 ILE A N 1
ATOM 737 C CA . ILE A 1 92 ? 13.235 -12.670 3.858 1.00 87.75 92 ILE A CA 1
ATOM 738 C C . ILE A 1 92 ? 14.739 -12.640 3.572 1.00 87.75 92 ILE A C 1
ATOM 740 O O . ILE A 1 92 ? 15.270 -11.615 3.149 1.00 87.75 92 ILE A O 1
ATOM 744 N N . THR A 1 93 ? 15.437 -13.749 3.824 1.00 88.38 93 THR A N 1
ATOM 745 C CA . THR A 1 93 ? 16.904 -13.813 3.743 1.00 88.38 93 THR A CA 1
ATOM 746 C C . THR A 1 93 ? 17.425 -14.206 2.366 1.00 88.38 93 THR A C 1
ATOM 748 O O . THR A 1 93 ? 18.556 -13.865 2.029 1.00 88.38 93 THR A O 1
ATOM 751 N N . GLU A 1 94 ? 16.625 -14.910 1.567 1.00 89.56 94 GLU A N 1
ATOM 752 C CA . GLU A 1 94 ? 17.006 -15.413 0.249 1.00 89.56 94 GLU A CA 1
ATOM 753 C C . GLU A 1 94 ? 16.120 -14.845 -0.863 1.00 89.56 94 GLU A C 1
ATOM 755 O O . GLU A 1 94 ? 15.016 -14.349 -0.647 1.00 89.56 94 GLU A O 1
ATOM 760 N N . LYS A 1 95 ? 16.613 -14.953 -2.097 1.00 89.94 95 LYS A N 1
ATOM 761 C CA . LYS A 1 95 ? 15.940 -14.487 -3.314 1.00 89.94 95 LYS A CA 1
ATOM 762 C C . LYS A 1 95 ? 15.204 -15.633 -4.000 1.00 89.94 95 LYS A C 1
ATOM 764 O O . LYS A 1 95 ? 15.497 -15.998 -5.138 1.00 89.94 95 LYS A O 1
ATOM 769 N N . VAL A 1 96 ? 14.290 -16.256 -3.262 1.00 90.75 96 VAL A N 1
ATOM 770 C CA . VAL A 1 96 ? 13.604 -17.475 -3.702 1.00 90.75 96 VAL A CA 1
ATOM 771 C C . VAL A 1 96 ? 12.805 -17.211 -4.978 1.00 90.75 96 VAL A C 1
ATOM 773 O O . VAL A 1 96 ? 11.860 -16.427 -4.984 1.00 90.75 96 VAL A O 1
ATOM 776 N N . GLY A 1 97 ? 13.183 -17.886 -6.065 1.00 91.31 97 GLY A N 1
ATOM 777 C CA . GLY A 1 97 ? 12.506 -17.772 -7.357 1.00 91.31 97 GLY A CA 1
ATOM 778 C C . GLY A 1 97 ? 12.747 -16.458 -8.104 1.00 91.31 97 GLY A C 1
ATOM 779 O O . GLY A 1 97 ? 12.047 -16.211 -9.084 1.00 91.31 97 GLY A O 1
ATOM 780 N N . GLU A 1 98 ? 13.703 -15.627 -7.673 1.00 93.75 98 GLU A N 1
ATOM 781 C CA . GLU A 1 98 ? 14.071 -14.402 -8.389 1.00 93.75 98 GLU A CA 1
ATOM 782 C C . GLU A 1 98 ? 14.728 -14.748 -9.733 1.00 93.75 98 GLU A C 1
ATOM 784 O O . GLU A 1 98 ? 15.721 -15.475 -9.794 1.00 93.75 98 GLU A O 1
ATOM 789 N N . ILE A 1 99 ? 14.170 -14.216 -10.818 1.00 95.38 99 ILE A N 1
ATOM 790 C CA . ILE A 1 99 ? 14.676 -14.364 -12.185 1.00 95.38 99 ILE A CA 1
ATOM 791 C C . ILE A 1 99 ? 14.674 -13.009 -12.893 1.00 95.38 99 ILE A C 1
ATOM 793 O O . ILE A 1 99 ? 13.966 -12.080 -12.498 1.00 95.38 99 ILE A O 1
ATOM 797 N N . LYS A 1 100 ? 15.457 -12.886 -13.968 1.00 95.88 100 LYS A N 1
ATOM 798 C CA . LYS A 1 100 ? 15.401 -11.702 -14.830 1.00 95.88 100 LYS A CA 1
ATOM 799 C C . LYS A 1 100 ? 14.189 -11.778 -15.751 1.00 95.88 100 LYS A C 1
ATOM 801 O O . LYS A 1 100 ? 13.894 -12.829 -16.312 1.00 95.88 100 LYS A O 1
ATOM 806 N N . ALA A 1 101 ? 13.533 -10.640 -15.937 1.00 96.81 101 ALA A N 1
ATOM 807 C CA . ALA A 1 101 ? 12.449 -10.470 -16.889 1.00 96.81 101 ALA A CA 1
ATOM 808 C C . ALA A 1 101 ? 12.738 -9.299 -17.833 1.00 96.81 101 ALA A C 1
ATOM 810 O O . ALA A 1 101 ? 13.301 -8.283 -17.422 1.00 96.81 101 ALA A O 1
ATOM 811 N N . GLN A 1 102 ? 12.339 -9.437 -19.091 1.00 97.81 102 GLN A N 1
ATOM 812 C CA . GLN A 1 102 ? 12.334 -8.377 -20.089 1.00 97.81 102 GLN A CA 1
ATOM 813 C C . GLN A 1 102 ? 10.929 -7.796 -20.198 1.00 97.81 102 GLN A C 1
ATOM 815 O O . GLN A 1 102 ? 9.955 -8.530 -20.324 1.00 97.81 102 GLN A O 1
ATOM 820 N N . ILE A 1 103 ? 10.827 -6.476 -20.168 1.00 97.94 103 ILE A N 1
ATOM 821 C CA . ILE A 1 103 ? 9.601 -5.742 -20.460 1.00 97.94 103 ILE A CA 1
ATOM 822 C C . ILE A 1 103 ? 9.740 -5.201 -21.876 1.00 97.94 103 ILE A C 1
ATOM 824 O O . ILE A 1 103 ? 10.639 -4.398 -22.139 1.00 97.94 103 ILE A O 1
ATOM 828 N N . VAL A 1 104 ? 8.876 -5.659 -22.778 1.00 98.12 104 VAL A N 1
ATOM 829 C CA . VAL A 1 104 ? 8.926 -5.367 -24.218 1.00 98.12 104 VAL A CA 1
ATOM 830 C C . VAL A 1 104 ? 7.566 -4.903 -24.727 1.00 98.12 104 VAL A C 1
ATOM 832 O O . VAL A 1 104 ? 6.537 -5.250 -24.155 1.00 98.12 104 VAL A O 1
ATOM 835 N N . GLU A 1 105 ? 7.553 -4.135 -25.813 1.00 98.06 105 GLU A N 1
ATOM 836 C CA . GLU A 1 105 ? 6.320 -3.783 -26.524 1.00 98.06 105 GLU A CA 1
ATOM 837 C C . GLU A 1 105 ? 6.105 -4.718 -27.717 1.00 98.06 105 GLU A C 1
ATOM 839 O O . GLU A 1 105 ? 7.038 -4.976 -28.480 1.00 98.06 105 GLU A O 1
ATOM 844 N N . ARG A 1 106 ? 4.877 -5.224 -27.871 1.00 97.94 106 ARG A N 1
ATOM 845 C CA . ARG A 1 106 ? 4.416 -6.030 -29.011 1.00 97.94 106 ARG 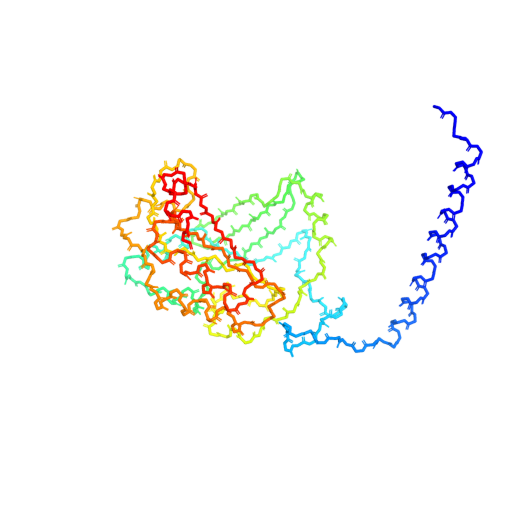A CA 1
ATOM 846 C C . ARG A 1 106 ? 2.989 -5.612 -29.341 1.00 97.94 106 ARG A C 1
ATOM 848 O O . ARG A 1 106 ? 2.149 -5.594 -28.447 1.00 97.94 106 ARG A O 1
ATOM 855 N N . ASP A 1 107 ? 2.736 -5.230 -30.589 1.00 96.94 107 ASP A N 1
ATOM 856 C CA . ASP A 1 107 ? 1.397 -4.876 -31.086 1.00 96.94 107 ASP A CA 1
ATOM 857 C C . ASP A 1 107 ? 0.658 -3.814 -30.242 1.00 96.94 107 ASP A C 1
ATOM 859 O O . ASP A 1 107 ? -0.549 -3.882 -30.028 1.00 96.94 107 ASP A O 1
ATOM 863 N N . GLY A 1 108 ? 1.393 -2.818 -29.729 1.00 97.50 108 GLY A N 1
ATOM 864 C CA . GLY A 1 108 ? 0.841 -1.763 -28.868 1.00 97.50 108 GLY A CA 1
ATOM 865 C C . GLY A 1 108 ? 0.520 -2.205 -27.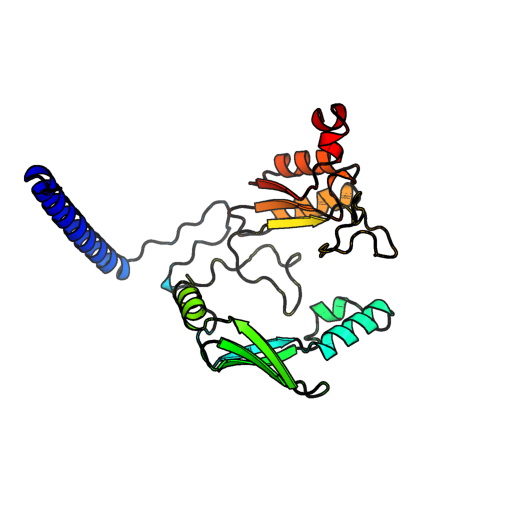434 1.00 97.50 108 GLY A C 1
ATOM 866 O O . GLY A 1 108 ? -0.021 -1.418 -26.662 1.00 97.50 108 GLY A O 1
ATOM 867 N N . GLN A 1 109 ? 0.874 -3.433 -27.056 1.00 98.38 109 GLN A N 1
ATOM 868 C CA . GLN A 1 109 ? 0.780 -3.974 -25.702 1.00 98.38 109 GLN A CA 1
ATOM 869 C C . GLN A 1 109 ? 2.172 -4.079 -25.075 1.00 98.38 109 GLN A C 1
ATOM 871 O O . GLN A 1 109 ? 3.180 -4.182 -25.774 1.00 98.38 109 GLN A O 1
ATOM 876 N N . VAL A 1 110 ? 2.238 -4.095 -23.747 1.00 98.25 110 VAL A N 1
ATOM 877 C CA . VAL A 1 110 ? 3.484 -4.252 -22.990 1.00 98.25 110 VAL A CA 1
ATOM 878 C C . VAL A 1 110 ? 3.481 -5.607 -22.300 1.00 98.25 110 VAL A C 1
ATOM 880 O O . VAL A 1 110 ? 2.580 -5.910 -21.518 1.00 98.25 110 VAL A O 1
ATOM 883 N N . TRP A 1 111 ? 4.505 -6.404 -22.581 1.00 98.31 111 TRP A N 1
ATOM 884 C CA . TRP A 1 111 ? 4.651 -7.793 -22.160 1.00 98.31 111 TRP A CA 1
ATOM 885 C C . TRP A 1 111 ? 5.839 -7.945 -21.216 1.00 98.31 111 TRP A C 1
ATOM 887 O O . TRP A 1 111 ? 6.902 -7.373 -21.458 1.00 98.31 111 TRP A O 1
ATOM 897 N N . MET A 1 112 ? 5.670 -8.742 -20.164 1.00 97.88 112 MET A N 1
ATOM 898 C CA . MET A 1 112 ? 6.755 -9.246 -19.330 1.00 97.88 112 MET A CA 1
ATOM 899 C C . MET A 1 112 ? 7.119 -10.653 -19.787 1.00 97.88 112 MET A C 1
ATOM 901 O O . MET A 1 112 ? 6.305 -11.563 -19.692 1.00 97.88 112 MET A O 1
ATOM 905 N N . VAL A 1 113 ? 8.356 -10.827 -20.228 1.00 98.06 113 VAL A N 1
ATOM 906 C CA . VAL A 1 113 ? 8.916 -12.086 -20.721 1.00 98.06 113 VAL A CA 1
ATOM 907 C C . VAL A 1 113 ? 9.986 -12.541 -19.743 1.00 98.06 113 VAL A C 1
ATOM 909 O O . VAL A 1 113 ? 10.880 -11.762 -19.409 1.00 98.06 113 VAL A O 1
ATOM 912 N N . LYS A 1 114 ? 9.902 -13.769 -19.244 1.00 96.88 114 LYS A N 1
ATOM 913 C CA . LYS A 1 114 ? 10.825 -14.283 -18.227 1.00 96.88 114 LYS A CA 1
ATOM 914 C C . LYS A 1 114 ? 11.153 -15.748 -18.486 1.00 96.88 114 LYS A C 1
ATOM 916 O O . LYS A 1 114 ? 10.271 -16.547 -18.784 1.00 96.88 114 LYS A O 1
ATOM 921 N N . ASP A 1 115 ? 12.422 -16.089 -18.307 1.00 97.19 115 ASP A N 1
ATOM 922 C CA . ASP A 1 115 ? 12.942 -17.441 -18.489 1.00 97.19 115 ASP A CA 1
ATOM 923 C C . ASP A 1 115 ? 13.475 -17.958 -17.155 1.00 97.19 115 ASP A C 1
ATOM 925 O O . ASP A 1 115 ? 14.405 -17.400 -16.566 1.00 97.19 115 ASP A O 1
ATOM 929 N N . CYS A 1 116 ? 12.864 -19.029 -16.659 1.00 96.69 116 CYS A N 1
ATOM 930 C CA . CYS A 1 116 ? 13.348 -19.758 -15.503 1.00 96.69 116 CYS A CA 1
ATOM 931 C C . CYS A 1 116 ? 14.188 -20.957 -15.968 1.00 96.69 116 CYS A C 1
ATOM 933 O O . CYS A 1 116 ? 13.689 -21.767 -16.749 1.00 96.69 116 CYS A O 1
ATOM 935 N N . PRO A 1 117 ? 15.405 -21.162 -15.430 1.00 95.81 117 PRO A N 1
ATOM 936 C CA . PRO A 1 117 ? 16.225 -22.331 -15.761 1.00 95.81 117 P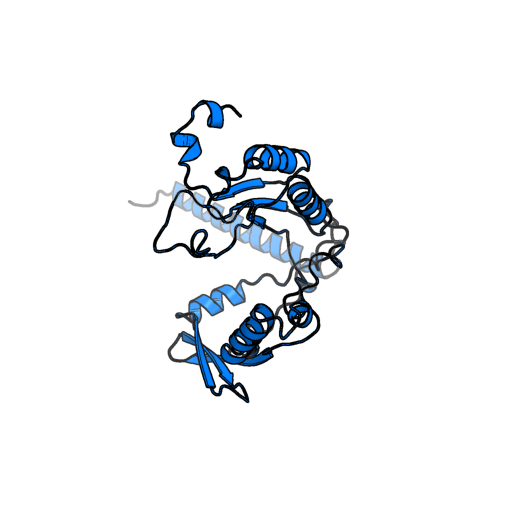RO A CA 1
ATOM 937 C C . PRO A 1 117 ? 15.567 -23.687 -15.457 1.00 95.81 117 PRO A C 1
ATOM 939 O O . PRO A 1 117 ? 15.996 -24.700 -15.996 1.00 95.81 117 PRO A O 1
ATOM 942 N N . ILE A 1 118 ? 14.561 -23.710 -14.575 1.00 96.81 118 ILE A N 1
ATOM 943 C CA . ILE A 1 118 ? 13.902 -24.932 -14.087 1.00 96.81 118 ILE A CA 1
ATOM 944 C C . ILE A 1 118 ? 12.505 -25.081 -14.698 1.00 96.81 118 ILE A C 1
ATOM 946 O O . ILE A 1 118 ? 12.136 -26.164 -15.142 1.00 96.81 118 ILE A O 1
ATOM 950 N N . HIS A 1 119 ? 11.724 -23.997 -14.731 1.00 97.12 119 HIS A N 1
ATOM 951 C CA . HIS A 1 119 ? 10.315 -24.032 -15.149 1.00 97.12 119 HIS A CA 1
ATOM 952 C C . HIS A 1 119 ? 10.063 -23.519 -16.569 1.00 97.12 119 HIS A C 1
ATOM 954 O O . HIS A 1 119 ? 8.916 -23.483 -17.006 1.00 97.12 119 HIS A O 1
ATOM 960 N N . GLY A 1 120 ? 11.117 -23.138 -17.290 1.00 96.75 120 GLY A N 1
ATOM 961 C CA . GLY A 1 120 ? 11.033 -22.709 -18.679 1.00 96.75 120 GLY A CA 1
ATOM 962 C C . GLY A 1 120 ? 10.531 -21.277 -18.850 1.00 96.75 120 GLY A C 1
ATOM 963 O O . GLY A 1 120 ? 10.808 -20.394 -18.033 1.00 96.75 120 GLY A O 1
ATOM 964 N N . HIS A 1 121 ? 9.840 -21.054 -19.963 1.00 97.38 121 HIS A N 1
ATOM 965 C CA . HIS A 1 121 ? 9.472 -19.736 -20.460 1.00 97.38 121 HIS A CA 1
ATOM 966 C C . HIS A 1 121 ? 8.088 -19.294 -19.978 1.00 97.38 121 HIS A C 1
ATOM 968 O O . HIS A 1 121 ? 7.142 -20.083 -19.975 1.00 97.38 121 HIS A O 1
ATOM 974 N N . PHE A 1 122 ? 7.954 -18.015 -19.637 1.00 97.38 122 PHE A N 1
ATOM 975 C CA . PHE A 1 122 ? 6.682 -17.397 -19.282 1.00 97.38 122 PHE A CA 1
ATOM 976 C C . PHE A 1 122 ? 6.551 -16.016 -19.922 1.00 97.38 122 PHE A C 1
ATOM 978 O O . PHE A 1 122 ? 7.499 -15.225 -19.912 1.00 97.38 122 PHE A O 1
ATOM 985 N N . GLU A 1 123 ? 5.340 -15.691 -20.367 1.00 96.94 123 GLU A N 1
ATOM 986 C CA . GLU A 1 123 ? 4.980 -14.360 -20.847 1.00 96.94 123 GLU A CA 1
ATOM 987 C C . GLU A 1 123 ? 3.657 -13.921 -20.223 1.00 96.94 123 GLU A C 1
ATOM 989 O O . GLU A 1 123 ? 2.688 -14.676 -20.222 1.00 96.94 123 GLU A O 1
ATOM 994 N N . ASP A 1 124 ? 3.618 -12.696 -19.706 1.00 96.12 124 ASP A N 1
ATOM 995 C CA . ASP A 1 124 ? 2.435 -12.098 -19.091 1.00 96.12 124 ASP A CA 1
ATOM 996 C C . ASP A 1 124 ? 2.213 -10.690 -19.671 1.00 96.12 124 ASP A C 1
ATOM 998 O O . ASP A 1 124 ? 3.156 -9.902 -19.792 1.00 96.12 124 ASP A O 1
ATOM 1002 N N . ILE A 1 125 ? 0.970 -10.332 -20.005 1.00 97.25 125 ILE A N 1
ATOM 1003 C CA . ILE A 1 125 ? 0.637 -8.960 -20.422 1.00 97.25 125 ILE A CA 1
ATOM 1004 C C . ILE A 1 125 ? 0.647 -8.054 -19.186 1.00 97.25 125 ILE A C 1
ATOM 1006 O O . ILE A 1 125 ? -0.119 -8.259 -18.247 1.00 97.25 125 ILE A O 1
ATOM 1010 N N . MET A 1 126 ? 1.484 -7.016 -19.201 1.00 95.94 126 MET A N 1
ATOM 1011 C CA . MET A 1 126 ? 1.515 -5.982 -18.161 1.00 95.94 126 MET A CA 1
ATOM 1012 C C . MET A 1 126 ? 0.518 -4.854 -18.430 1.00 95.94 126 MET A C 1
ATOM 1014 O O . MET A 1 126 ? -0.080 -4.320 -17.499 1.00 95.94 126 MET A O 1
ATOM 1018 N N . ALA A 1 127 ? 0.376 -4.454 -19.694 1.00 97.62 127 ALA A N 1
ATOM 1019 C CA . ALA A 1 127 ? -0.551 -3.409 -20.109 1.00 97.62 127 ALA A CA 1
ATOM 1020 C C . ALA A 1 127 ? -1.035 -3.659 -21.537 1.00 97.62 127 ALA A C 1
ATOM 1022 O O . ALA A 1 127 ? -0.253 -4.014 -22.415 1.00 97.62 127 ALA A O 1
ATOM 1023 N N . ILE A 1 128 ? -2.323 -3.421 -21.772 1.00 98.12 128 ILE A N 1
ATOM 1024 C CA . ILE A 1 128 ? -2.952 -3.582 -23.090 1.00 98.12 128 ILE A CA 1
ATOM 1025 C C . ILE A 1 128 ? -2.778 -2.358 -24.006 1.00 98.12 128 ILE A C 1
ATOM 1027 O O . ILE A 1 128 ? -3.105 -2.441 -25.183 1.00 98.12 128 ILE A O 1
ATOM 1031 N N . ASP A 1 129 ? -2.289 -1.236 -23.468 1.00 98.06 129 ASP A N 1
ATOM 1032 C CA . ASP A 1 129 ? -2.033 0.011 -24.198 1.00 98.06 129 ASP A CA 1
ATOM 1033 C C . ASP A 1 129 ? -0.684 0.601 -23.759 1.00 98.06 129 ASP A C 1
ATOM 1035 O O . ASP A 1 129 ? -0.524 1.127 -22.649 1.00 98.06 129 ASP A O 1
ATOM 1039 N N . SER A 1 130 ? 0.301 0.506 -24.650 1.00 98.00 130 SER A N 1
ATOM 1040 C CA . SER A 1 130 ? 1.657 1.007 -24.449 1.00 98.00 130 SER A CA 1
ATOM 1041 C C . SER A 1 130 ? 1.704 2.532 -24.358 1.00 98.00 130 SER A C 1
ATOM 1043 O O . SER A 1 130 ? 2.457 3.079 -23.553 1.00 98.00 130 SER A O 1
ATOM 1045 N N . LYS A 1 131 ? 0.863 3.259 -25.101 1.00 97.94 131 LYS A N 1
ATOM 1046 C CA . LYS A 1 131 ? 0.835 4.729 -25.067 1.00 97.94 131 LYS A CA 1
ATOM 1047 C C . LYS A 1 131 ? 0.307 5.227 -23.730 1.00 97.94 131 LYS A C 1
ATOM 1049 O O . LYS A 1 131 ? 0.859 6.180 -23.174 1.00 97.94 131 LYS A O 1
ATOM 1054 N N . PHE A 1 132 ? -0.719 4.571 -23.192 1.00 97.75 132 PHE A N 1
ATOM 1055 C CA . PHE A 1 132 ? -1.241 4.901 -21.871 1.00 97.75 132 PHE A CA 1
ATOM 1056 C C . PHE A 1 132 ? -0.216 4.609 -20.769 1.00 97.75 132 PHE A C 1
ATOM 1058 O O . PHE A 1 132 ? 0.028 5.469 -19.919 1.00 97.75 132 PHE A O 1
ATOM 1065 N N . LEU A 1 133 ? 0.465 3.456 -20.815 1.00 97.44 133 LEU A N 1
ATOM 1066 C CA . LEU A 1 133 ? 1.528 3.166 -19.848 1.00 97.44 133 LEU A CA 1
ATOM 1067 C C . LEU A 1 133 ? 2.692 4.164 -19.964 1.00 97.44 133 LEU A C 1
ATOM 1069 O O . LEU A 1 133 ? 3.181 4.654 -18.946 1.00 97.44 133 LEU A O 1
ATOM 1073 N N . ALA A 1 134 ? 3.091 4.541 -21.181 1.00 97.25 134 ALA A N 1
ATOM 1074 C CA . ALA A 1 134 ? 4.153 5.521 -21.410 1.00 97.25 134 ALA A CA 1
ATOM 1075 C C . ALA A 1 134 ? 3.773 6.889 -20.833 1.00 97.25 134 ALA A C 1
ATOM 1077 O O . ALA A 1 134 ? 4.608 7.583 -20.246 1.00 97.25 134 ALA A O 1
ATOM 1078 N N . TRP A 1 135 ? 2.500 7.273 -20.959 1.00 97.50 135 TRP A N 1
ATOM 1079 C CA . TRP A 1 135 ? 1.971 8.478 -20.335 1.00 97.50 135 TRP A CA 1
ATOM 1080 C C . TRP A 1 135 ? 2.068 8.416 -18.805 1.00 97.50 135 TRP A C 1
ATOM 1082 O O . TRP A 1 135 ? 2.538 9.377 -18.192 1.00 97.50 135 TRP A O 1
ATOM 1092 N N . ILE A 1 136 ? 1.692 7.296 -18.181 1.00 96.38 136 ILE A N 1
ATOM 1093 C CA . ILE A 1 136 ? 1.831 7.099 -16.728 1.00 96.38 136 ILE A CA 1
ATOM 1094 C C . ILE A 1 136 ? 3.302 7.222 -16.305 1.00 96.38 136 ILE A C 1
ATOM 1096 O O . ILE A 1 136 ? 3.619 7.985 -15.390 1.00 96.38 136 ILE A O 1
ATOM 1100 N N . GLU A 1 137 ? 4.214 6.531 -16.993 1.00 95.62 137 GLU A N 1
ATOM 1101 C CA . GLU A 1 137 ? 5.645 6.539 -16.671 1.00 95.62 137 GLU A CA 1
ATOM 1102 C C . GLU A 1 137 ? 6.280 7.926 -16.854 1.00 95.62 137 GLU A C 1
ATOM 1104 O O . GLU A 1 137 ? 7.067 8.366 -16.011 1.00 95.62 137 GLU A O 1
ATOM 1109 N N . LYS A 1 138 ? 5.879 8.677 -17.889 1.00 95.44 138 LYS A N 1
ATOM 1110 C CA . LYS A 1 138 ? 6.308 10.070 -18.104 1.00 95.44 138 LYS A CA 1
ATOM 1111 C C . LYS A 1 138 ? 5.892 10.988 -16.952 1.00 95.44 138 LYS A C 1
ATOM 1113 O O . LYS A 1 138 ? 6.637 11.902 -16.596 1.00 95.44 138 LYS A O 1
ATOM 1118 N N . ASN A 1 139 ? 4.728 10.732 -16.358 1.00 95.00 139 ASN A N 1
ATOM 1119 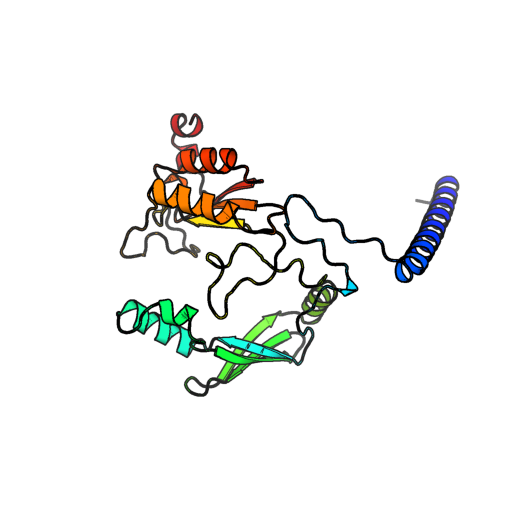C CA . ASN A 1 139 ? 4.204 11.487 -15.223 1.00 95.00 139 ASN A CA 1
ATOM 1120 C C . ASN A 1 139 ? 4.747 11.005 -13.868 1.00 95.00 139 ASN A C 1
ATOM 1122 O O . ASN A 1 139 ? 4.394 11.577 -12.835 1.00 95.00 139 ASN A O 1
ATOM 1126 N N . PHE A 1 140 ? 5.638 10.005 -13.835 1.00 93.25 140 PHE A N 1
ATOM 1127 C CA . PHE A 1 140 ? 6.246 9.556 -12.589 1.00 93.25 140 PHE A CA 1
ATOM 1128 C C . PHE A 1 140 ? 7.128 10.667 -11.978 1.00 93.25 140 PHE A C 1
ATOM 1130 O O . PHE A 1 140 ? 8.178 11.025 -12.538 1.00 93.25 140 PHE A O 1
ATOM 1137 N N . PRO A 1 141 ? 6.770 11.199 -10.791 1.00 90.75 141 PRO A N 1
ATOM 1138 C CA . PRO A 1 141 ? 7.428 12.370 -10.210 1.00 90.75 141 PRO A CA 1
ATOM 1139 C C . PRO A 1 141 ? 8.795 12.055 -9.576 1.00 90.75 141 PRO A C 1
ATOM 1141 O O . PRO A 1 141 ? 9.412 12.940 -8.983 1.00 90.75 141 PRO A O 1
ATOM 1144 N N . GLY A 1 142 ? 9.260 10.806 -9.671 1.00 92.50 142 GLY A N 1
ATOM 1145 C CA . GLY A 1 142 ? 10.422 10.298 -8.948 1.00 92.50 142 GLY A CA 1
ATOM 1146 C C . GLY A 1 142 ? 10.046 9.642 -7.622 1.00 92.50 142 GLY A C 1
ATOM 1147 O O . GLY A 1 142 ? 8.992 9.925 -7.042 1.00 92.50 142 GLY A O 1
ATOM 1148 N N . ARG A 1 143 ? 10.927 8.755 -7.144 1.00 91.50 143 ARG A N 1
ATOM 1149 C CA . ARG A 1 143 ? 10.827 8.171 -5.805 1.00 91.50 143 ARG A CA 1
ATOM 1150 C C . ARG A 1 143 ? 10.828 9.302 -4.791 1.00 91.50 143 ARG A C 1
ATOM 1152 O O . ARG A 1 143 ? 11.567 10.275 -4.943 1.00 91.50 143 ARG A O 1
ATOM 1159 N N . ASP A 1 144 ? 9.959 9.189 -3.796 1.00 88.88 144 ASP A N 1
ATOM 1160 C CA . ASP A 1 144 ? 9.848 10.234 -2.793 1.00 88.88 144 ASP A CA 1
ATOM 1161 C C . ASP A 1 144 ? 10.909 10.078 -1.703 1.00 88.88 144 ASP A C 1
ATOM 1163 O O . ASP A 1 144 ? 12.068 9.797 -1.999 1.00 88.88 144 ASP A O 1
ATOM 1167 N N . LEU A 1 145 ? 10.544 10.286 -0.444 1.00 89.06 145 LEU A N 1
ATOM 1168 C CA . LEU A 1 145 ? 11.480 1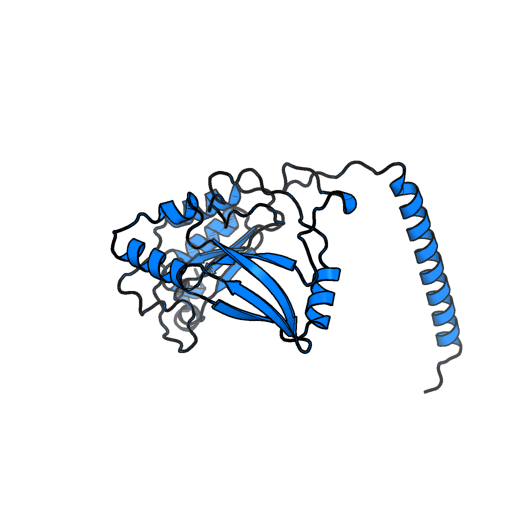0.174 0.657 1.00 89.06 145 LEU A CA 1
ATOM 1169 C C . LEU A 1 145 ? 11.881 8.712 0.906 1.00 89.06 145 LEU A C 1
ATOM 1171 O O . LEU A 1 145 ? 11.008 7.837 0.919 1.00 89.06 145 LEU A O 1
ATOM 1175 N N . PRO A 1 146 ? 13.177 8.443 1.151 1.00 88.38 146 PRO A N 1
ATOM 1176 C CA . PRO A 1 146 ? 13.614 7.168 1.693 1.00 88.38 146 PRO A CA 1
ATOM 1177 C C . PRO A 1 146 ? 12.928 6.900 3.033 1.00 88.38 146 PRO A C 1
ATOM 1179 O O . PRO A 1 146 ? 12.904 7.772 3.916 1.00 88.38 146 PRO A O 1
ATOM 1182 N N . ALA A 1 147 ? 12.393 5.693 3.181 1.00 87.50 147 ALA A N 1
ATOM 1183 C CA . ALA A 1 147 ? 11.844 5.244 4.447 1.00 87.50 147 ALA A CA 1
ATOM 1184 C C . ALA A 1 147 ? 12.950 5.215 5.524 1.00 87.50 147 ALA A C 1
ATOM 1186 O O . ALA A 1 147 ? 14.145 5.095 5.219 1.00 87.50 147 ALA A O 1
ATOM 1187 N N . HIS A 1 148 ? 12.573 5.497 6.767 1.00 84.56 148 HIS A N 1
ATOM 1188 C CA . HIS A 1 148 ? 13.455 5.512 7.928 1.00 84.56 148 HIS A CA 1
ATOM 1189 C C . HIS A 1 148 ? 12.668 5.198 9.202 1.00 84.56 148 HIS A C 1
ATOM 1191 O O . HIS A 1 148 ? 11.448 5.341 9.259 1.00 84.56 148 HIS A O 1
ATOM 1197 N N . ASN A 1 149 ? 13.384 4.788 10.248 1.00 82.06 149 ASN A N 1
ATOM 1198 C CA . ASN A 1 149 ? 12.800 4.328 11.512 1.00 82.06 149 ASN A CA 1
ATOM 1199 C C . ASN A 1 149 ? 11.852 3.123 11.331 1.00 82.06 149 ASN A C 1
ATOM 1201 O O . ASN A 1 149 ? 10.896 2.962 12.080 1.00 82.06 149 ASN A O 1
ATOM 1205 N N . ASP A 1 150 ? 12.109 2.287 10.324 1.00 81.00 150 ASP A N 1
ATOM 1206 C CA . ASP A 1 150 ? 11.275 1.147 9.931 1.00 81.00 150 ASP A CA 1
ATOM 1207 C C . ASP A 1 150 ? 12.079 -0.149 9.734 1.00 81.00 150 ASP A C 1
ATOM 1209 O O . ASP A 1 150 ? 11.569 -1.118 9.173 1.00 81.00 150 ASP A O 1
ATOM 1213 N N . LYS A 1 151 ? 13.330 -0.182 10.221 1.00 79.31 151 LYS A N 1
ATOM 1214 C CA . LYS A 1 151 ? 14.256 -1.321 10.086 1.00 79.31 151 LYS A CA 1
ATOM 1215 C C . LYS A 1 151 ? 13.643 -2.641 10.562 1.00 79.31 151 LYS A C 1
ATOM 1217 O O . LYS A 1 151 ? 13.900 -3.676 9.956 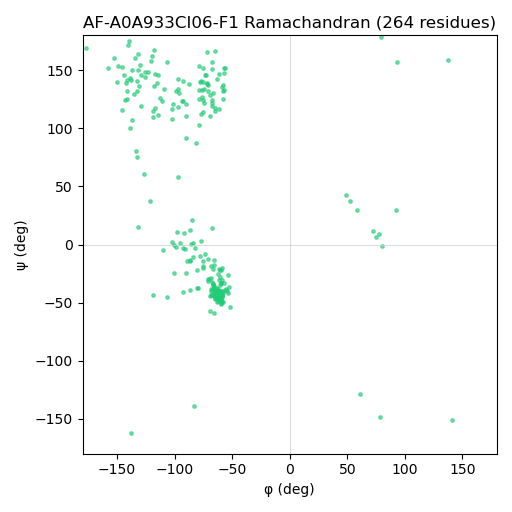1.00 79.31 151 LYS A O 1
ATOM 1222 N N . ASP A 1 152 ? 12.837 -2.588 11.615 1.00 81.38 152 ASP A N 1
ATOM 1223 C CA . ASP A 1 152 ? 12.242 -3.774 12.232 1.00 81.38 152 ASP A CA 1
ATOM 1224 C C . ASP A 1 152 ? 10.848 -4.101 11.670 1.00 81.38 152 ASP A C 1
ATOM 1226 O O . ASP A 1 152 ? 10.267 -5.112 12.047 1.00 81.38 152 ASP A O 1
ATOM 1230 N N . LEU A 1 153 ? 10.311 -3.270 10.764 1.00 81.06 153 LEU A N 1
ATOM 1231 C CA . LEU A 1 153 ? 8.936 -3.391 10.272 1.00 81.06 153 LEU A CA 1
ATOM 1232 C C . LEU A 1 153 ? 8.842 -3.632 8.761 1.00 81.06 153 LEU A C 1
ATOM 1234 O O . LEU A 1 153 ? 8.085 -4.497 8.348 1.00 81.06 153 LEU A O 1
ATOM 1238 N N . HIS A 1 154 ? 9.622 -2.929 7.934 1.00 83.56 154 HIS A N 1
ATOM 1239 C CA . HIS A 1 154 ? 9.582 -3.079 6.469 1.00 83.56 154 HIS A CA 1
ATOM 1240 C C . HIS A 1 154 ? 10.676 -3.995 5.898 1.00 83.56 154 HIS A C 1
ATOM 1242 O O . HIS A 1 154 ? 10.881 -4.029 4.682 1.00 83.56 154 HIS A O 1
ATOM 1248 N N . ASN A 1 155 ? 11.398 -4.734 6.742 1.00 82.69 155 ASN A N 1
ATOM 1249 C CA . ASN A 1 155 ? 12.466 -5.629 6.303 1.00 82.69 155 ASN A CA 1
ATOM 1250 C C . ASN A 1 155 ? 11.903 -6.976 5.815 1.00 82.69 155 ASN A C 1
ATOM 1252 O O . ASN A 1 155 ? 11.798 -7.942 6.569 1.00 82.69 155 ASN A O 1
ATOM 1256 N N . HIS A 1 156 ? 11.543 -7.024 4.531 1.00 84.12 156 HIS A N 1
ATOM 1257 C CA . HIS A 1 156 ? 10.898 -8.169 3.877 1.00 84.12 156 HIS A CA 1
ATOM 1258 C C . HIS A 1 156 ? 11.722 -8.706 2.695 1.00 84.12 156 HIS A C 1
ATOM 1260 O O . HIS A 1 156 ? 11.173 -9.045 1.646 1.00 84.12 156 HIS A O 1
ATOM 1266 N N . GLY A 1 157 ? 13.053 -8.720 2.814 1.00 84.06 157 GLY A N 1
ATOM 1267 C CA . GLY A 1 157 ? 13.935 -9.216 1.753 1.00 84.06 157 GLY A CA 1
ATOM 1268 C C . GLY A 1 157 ? 13.796 -8.409 0.459 1.00 84.06 157 GLY A C 1
ATOM 1269 O O . GLY A 1 157 ? 13.846 -7.172 0.487 1.00 84.06 157 GLY A O 1
ATOM 1270 N N . SER A 1 158 ? 13.580 -9.087 -0.674 1.00 80.62 158 SER A N 1
ATOM 1271 C CA . SER A 1 158 ? 13.363 -8.438 -1.981 1.00 80.62 158 SER A CA 1
ATOM 1272 C C . SER A 1 158 ? 12.128 -7.523 -2.015 1.00 80.62 158 SER A C 1
ATOM 1274 O O . SER A 1 158 ? 12.100 -6.579 -2.803 1.00 80.62 158 SER A O 1
ATOM 1276 N N . SER A 1 159 ? 11.158 -7.721 -1.115 1.00 83.06 159 SER A N 1
ATOM 1277 C CA . SER A 1 159 ? 9.938 -6.904 -1.002 1.00 83.06 159 SER A CA 1
ATOM 1278 C C . SER A 1 159 ? 10.066 -5.727 -0.024 1.00 83.06 159 SER A C 1
ATOM 1280 O O . SER A 1 159 ? 9.073 -5.079 0.301 1.00 83.06 159 SER A O 1
ATOM 1282 N N . THR A 1 160 ? 11.277 -5.431 0.462 1.00 86.62 160 THR A N 1
ATOM 1283 C CA . THR A 1 160 ? 11.523 -4.326 1.403 1.00 86.62 160 THR A CA 1
ATOM 1284 C C . THR A 1 160 ? 11.073 -2.981 0.829 1.00 86.62 160 THR A C 1
ATOM 1286 O O . THR A 1 160 ? 11.546 -2.540 -0.225 1.00 86.62 160 THR A O 1
ATOM 1289 N N . ILE A 1 161 ? 10.211 -2.275 1.563 1.00 86.12 161 ILE A N 1
ATOM 1290 C CA . ILE A 1 161 ? 9.743 -0.938 1.190 1.00 86.12 161 ILE A CA 1
ATOM 1291 C C . ILE A 1 161 ? 10.863 0.069 1.465 1.00 86.12 161 ILE A C 1
ATOM 1293 O O . ILE A 1 161 ? 11.243 0.305 2.603 1.00 86.12 161 ILE A O 1
ATOM 1297 N N . ARG A 1 162 ? 11.411 0.681 0.408 1.00 87.44 162 ARG A N 1
ATOM 1298 C CA . ARG A 1 162 ? 12.553 1.615 0.527 1.00 87.44 162 ARG A CA 1
ATOM 1299 C C . ARG A 1 162 ? 12.174 3.093 0.474 1.00 87.44 162 ARG A C 1
ATOM 1301 O O . ARG A 1 162 ? 12.940 3.937 0.928 1.00 87.44 162 ARG A O 1
ATOM 1308 N N . HIS A 1 163 ? 11.044 3.426 -0.146 1.00 88.31 163 HIS A N 1
ATOM 1309 C CA . HIS A 1 163 ? 10.623 4.809 -0.390 1.00 88.31 163 HIS A CA 1
ATOM 1310 C C . HIS A 1 163 ? 9.104 4.914 -0.266 1.00 88.31 163 HIS A C 1
ATOM 1312 O O . HIS A 1 163 ? 8.400 4.001 -0.688 1.00 88.31 163 HIS A O 1
ATOM 1318 N N . GLY A 1 164 ? 8.591 6.038 0.233 1.00 80.81 164 GLY A N 1
ATOM 1319 C CA . GLY A 1 164 ? 7.149 6.232 0.376 1.00 80.81 164 GLY A CA 1
ATOM 1320 C C . GLY A 1 164 ? 6.768 7.617 0.889 1.00 80.81 164 GLY A C 1
ATOM 1321 O O . GLY A 1 164 ? 7.621 8.398 1.307 1.00 80.81 164 GLY A O 1
ATOM 1322 N N . ARG A 1 165 ? 5.468 7.934 0.830 1.00 71.88 165 ARG A N 1
ATOM 1323 C CA . ARG A 1 165 ? 4.891 9.196 1.342 1.00 71.88 165 ARG A CA 1
ATOM 1324 C C . ARG A 1 165 ? 4.027 9.004 2.590 1.00 71.88 165 ARG A C 1
ATOM 1326 O O . ARG A 1 165 ? 3.545 9.983 3.147 1.00 71.88 165 ARG A O 1
ATOM 1333 N N . GLY A 1 166 ? 3.812 7.765 3.003 1.00 69.38 166 GLY A N 1
ATOM 1334 C CA . GLY A 1 166 ? 2.754 7.337 3.911 1.00 69.38 166 GLY A CA 1
ATOM 1335 C C . GLY A 1 166 ? 2.148 6.042 3.375 1.00 69.38 166 GLY A C 1
ATOM 1336 O O . GLY A 1 166 ? 2.304 5.744 2.187 1.00 69.38 166 GLY A O 1
ATOM 1337 N N . SER A 1 167 ? 1.495 5.290 4.251 1.00 76.19 167 SER A N 1
ATOM 1338 C CA . SER A 1 167 ? 0.951 3.969 3.948 1.00 76.19 167 SER A CA 1
ATOM 1339 C C . SER A 1 167 ? -0.494 3.881 4.429 1.00 76.19 167 SER A C 1
ATOM 1341 O O . SER A 1 167 ? -0.882 4.524 5.410 1.00 76.19 167 SER A O 1
ATOM 1343 N N . VAL A 1 168 ? -1.285 3.073 3.730 1.00 89.06 168 VAL A N 1
ATOM 1344 C CA . VAL A 1 168 ? -2.537 2.544 4.268 1.00 89.06 168 VAL A CA 1
ATOM 1345 C C . VAL A 1 168 ? -2.180 1.230 4.944 1.00 89.06 168 VAL A C 1
ATOM 1347 O O . VAL A 1 168 ? -1.783 0.278 4.275 1.00 89.06 168 VAL A O 1
ATOM 1350 N N . LEU A 1 169 ? -2.257 1.197 6.270 1.00 92.25 169 LEU A N 1
ATOM 1351 C CA . LEU A 1 169 ? -2.129 -0.033 7.033 1.00 92.25 169 LEU A CA 1
ATOM 1352 C C . LEU A 1 169 ? -3.450 -0.791 6.913 1.00 92.25 169 LEU A C 1
ATOM 1354 O O . LEU A 1 169 ? -4.464 -0.334 7.429 1.00 92.25 169 LEU A O 1
ATOM 1358 N N . THR A 1 170 ? -3.447 -1.930 6.230 1.00 94.62 170 THR A N 1
ATOM 1359 C CA . THR A 1 170 ? -4.611 -2.823 6.222 1.00 94.62 170 THR A CA 1
ATOM 1360 C C . THR A 1 170 ? -4.427 -3.848 7.330 1.00 94.62 170 THR A C 1
ATOM 1362 O O . THR A 1 170 ? -3.394 -4.513 7.368 1.00 94.62 170 THR A O 1
ATOM 1365 N N . VAL A 1 171 ? -5.386 -3.930 8.252 1.00 95.69 171 VAL A N 1
ATOM 1366 C CA . VAL A 1 171 ? -5.363 -4.883 9.368 1.00 95.69 171 VAL A CA 1
ATOM 1367 C C . VAL A 1 171 ? -6.576 -5.786 9.249 1.00 95.69 171 VAL A C 1
ATOM 1369 O O . VAL A 1 171 ? -7.706 -5.345 9.473 1.00 95.69 171 VAL A O 1
ATOM 1372 N N . ASP A 1 172 ? -6.331 -7.045 8.916 1.00 94.69 172 ASP A N 1
ATOM 1373 C CA . ASP A 1 172 ? -7.355 -8.079 8.921 1.00 94.69 172 ASP A CA 1
ATOM 1374 C C . ASP A 1 172 ? -7.575 -8.542 10.364 1.00 94.69 172 ASP A C 1
ATOM 1376 O O . ASP A 1 172 ? -6.760 -9.266 10.928 1.00 94.69 172 ASP A O 1
ATOM 1380 N N . LEU A 1 173 ? -8.663 -8.081 10.991 1.00 96.19 173 LEU A N 1
ATOM 1381 C CA . LEU A 1 173 ? -8.937 -8.377 12.407 1.00 96.19 173 LEU A CA 1
ATOM 1382 C C . LEU A 1 173 ? -9.304 -9.846 12.632 1.00 96.19 173 LEU A C 1
ATOM 1384 O O . LEU A 1 173 ? -9.072 -10.401 13.705 1.00 96.19 173 LEU A O 1
ATOM 1388 N N . THR A 1 174 ? -9.912 -10.464 11.625 1.00 93.31 174 THR A N 1
ATOM 1389 C CA . THR A 1 174 ? -10.249 -11.882 11.612 1.00 93.31 174 THR A CA 1
ATOM 1390 C C . THR A 1 174 ? -10.426 -12.366 10.179 1.00 93.31 174 THR A C 1
ATOM 1392 O O . THR A 1 174 ? -10.836 -11.593 9.316 1.00 93.31 174 THR A O 1
ATOM 1395 N N . ASN A 1 175 ? -10.181 -13.646 9.907 1.00 91.56 175 ASN A N 1
ATOM 1396 C CA . ASN A 1 175 ? -10.583 -14.263 8.644 1.00 91.56 175 ASN A CA 1
ATOM 1397 C C . ASN A 1 175 ? -12.054 -14.717 8.622 1.00 91.56 175 ASN A C 1
ATOM 1399 O O . ASN A 1 175 ? -12.525 -15.147 7.584 1.00 91.56 175 ASN A O 1
ATOM 1403 N N . ARG A 1 176 ? -12.830 -14.593 9.704 1.00 91.44 176 ARG A N 1
ATOM 1404 C CA . ARG A 1 176 ? -14.258 -14.959 9.679 1.00 91.44 176 ARG A CA 1
ATOM 1405 C C . ARG A 1 176 ? -15.079 -13.960 8.870 1.00 91.44 176 ARG A C 1
ATOM 1407 O O . ARG A 1 176 ? -14.905 -12.755 9.034 1.00 91.44 176 ARG A O 1
ATOM 1414 N N . CYS A 1 177 ? -16.022 -14.448 8.064 1.00 92.62 177 CYS A N 1
ATOM 1415 C CA . CYS A 1 177 ? -17.010 -13.615 7.374 1.00 92.62 177 CYS A CA 1
ATOM 1416 C C . CYS A 1 177 ? -18.426 -14.180 7.539 1.00 92.62 177 CYS A C 1
ATOM 1418 O O . CYS A 1 177 ? -18.639 -15.386 7.444 1.00 92.62 177 CYS A O 1
ATOM 1420 N N . ASN A 1 178 ? -19.418 -13.310 7.720 1.00 91.88 178 ASN A N 1
ATOM 1421 C CA . ASN A 1 178 ? -20.842 -13.671 7.705 1.00 91.88 178 ASN A CA 1
ATOM 1422 C C . ASN A 1 178 ? -21.451 -13.670 6.281 1.00 91.88 178 ASN A C 1
ATOM 1424 O O . ASN A 1 178 ? -22.670 -13.752 6.138 1.00 91.88 178 ASN A O 1
ATOM 1428 N N . MET A 1 179 ? -20.615 -13.610 5.235 1.00 90.44 179 MET A N 1
ATOM 1429 C CA . MET A 1 179 ? -20.977 -13.804 3.826 1.00 90.44 179 MET A CA 1
ATOM 1430 C C . MET A 1 179 ? -20.013 -14.778 3.132 1.00 90.44 179 MET A C 1
ATOM 1432 O O . MET A 1 179 ? -18.912 -15.038 3.613 1.00 90.44 179 MET A O 1
ATOM 1436 N N . MET A 1 180 ? -20.423 -15.294 1.972 1.00 87.69 180 MET A N 1
ATOM 1437 C CA . MET A 1 180 ? -19.601 -16.128 1.088 1.00 87.69 180 MET A CA 1
ATOM 1438 C C . MET A 1 180 ? -19.752 -15.636 -0.352 1.00 87.69 180 MET A C 1
ATOM 1440 O O . MET A 1 180 ? -20.563 -16.149 -1.114 1.00 87.69 180 MET A O 1
ATOM 1444 N N . CYS A 1 181 ? -19.034 -14.570 -0.695 1.00 88.31 181 CYS A N 1
ATOM 1445 C CA . CYS A 1 181 ? -19.106 -13.975 -2.027 1.00 88.31 181 CYS A CA 1
ATOM 1446 C C . CYS A 1 181 ? -18.282 -14.791 -3.032 1.00 88.31 181 CYS A C 1
ATOM 1448 O O . CYS A 1 181 ? -17.104 -15.030 -2.779 1.00 88.31 181 CYS A O 1
ATOM 1450 N N . ASP A 1 182 ? -18.842 -15.095 -4.205 1.00 85.31 182 ASP A N 1
ATOM 1451 C CA . ASP A 1 182 ? -18.104 -15.746 -5.301 1.00 85.31 182 ASP A CA 1
ATOM 1452 C C . ASP A 1 182 ? -16.807 -15.009 -5.703 1.00 85.31 182 ASP A C 1
ATOM 1454 O O . ASP A 1 182 ? -15.783 -15.665 -5.883 1.00 85.31 182 ASP A O 1
ATOM 1458 N N . PRO A 1 183 ? -16.768 -13.660 -5.804 1.00 86.56 183 PRO A N 1
ATOM 1459 C CA . PRO A 1 183 ? -15.534 -12.946 -6.135 1.00 86.56 183 PRO A CA 1
ATOM 1460 C C . PRO A 1 183 ? -14.634 -12.655 -4.913 1.00 86.56 183 PRO A C 1
ATOM 1462 O O . PRO A 1 183 ? -13.845 -11.709 -4.957 1.00 86.56 183 PRO A O 1
ATOM 1465 N N . CYS A 1 184 ? -14.758 -13.381 -3.790 1.00 84.56 184 CYS A N 1
ATOM 1466 C CA . CYS A 1 184 ? -13.987 -13.083 -2.577 1.00 84.56 184 CYS A CA 1
ATOM 1467 C C . CYS A 1 184 ? -12.490 -13.382 -2.759 1.00 84.56 184 CYS A C 1
ATOM 1469 O O . CYS A 1 184 ? -12.069 -14.532 -2.796 1.00 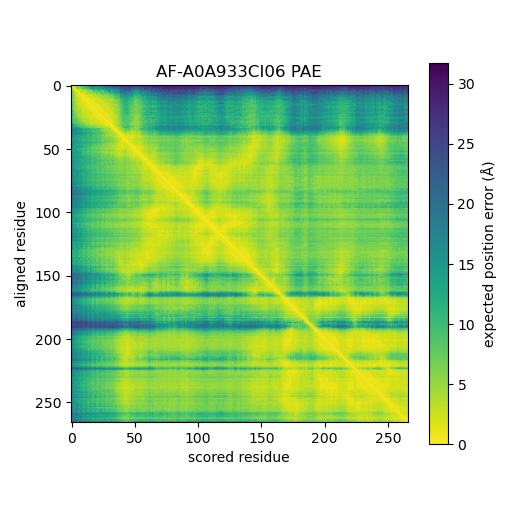84.56 184 CYS A O 1
ATOM 1471 N N . PHE A 1 185 ? -11.665 -12.333 -2.793 1.00 75.50 185 PHE A N 1
ATOM 1472 C CA . PHE A 1 185 ? -10.211 -12.472 -2.924 1.00 75.50 185 PHE A CA 1
ATOM 1473 C C . PHE A 1 185 ? -9.533 -13.084 -1.685 1.00 75.50 185 PHE A C 1
ATOM 1475 O O . PHE A 1 185 ? -8.487 -13.714 -1.808 1.00 75.50 185 PHE A O 1
ATOM 1482 N N . MET A 1 186 ? -10.107 -12.887 -0.493 1.00 72.50 186 MET A N 1
ATOM 1483 C CA . MET A 1 186 ? -9.499 -13.330 0.767 1.00 72.50 186 MET A CA 1
ATOM 1484 C C . MET A 1 186 ? -9.842 -14.778 1.142 1.00 72.50 186 MET A C 1
ATOM 1486 O O . MET A 1 186 ? -9.215 -15.342 2.032 1.00 72.50 186 MET A O 1
ATOM 1490 N N . ASP A 1 187 ? -10.851 -15.351 0.482 1.00 69.81 187 ASP A N 1
ATOM 1491 C CA . ASP A 1 187 ? -11.352 -16.708 0.708 1.00 69.81 187 ASP A CA 1
ATOM 1492 C C . ASP A 1 187 ? -11.607 -17.047 2.194 1.00 69.81 187 ASP A C 1
ATOM 1494 O O . ASP A 1 187 ? -11.254 -18.101 2.725 1.00 69.81 187 ASP A O 1
ATOM 1498 N N . ALA A 1 188 ? -12.202 -16.077 2.891 1.00 68.25 188 ALA A N 1
ATOM 1499 C CA . ALA A 1 188 ? -12.178 -15.943 4.345 1.00 68.25 188 ALA A CA 1
ATOM 1500 C C . ALA A 1 188 ? -12.724 -17.171 5.112 1.00 68.25 188 ALA A C 1
ATOM 1502 O O . ALA A 1 188 ? -12.220 -17.532 6.173 1.00 68.25 188 ALA A O 1
ATOM 1503 N N . ASN A 1 189 ? -13.712 -17.863 4.537 1.00 65.50 189 ASN A N 1
ATOM 1504 C CA . ASN A 1 189 ? -14.360 -19.029 5.145 1.00 65.50 189 ASN A CA 1
ATOM 1505 C C . ASN A 1 189 ? -13.868 -20.386 4.599 1.00 65.50 189 ASN A C 1
ATOM 1507 O O . ASN A 1 189 ? -14.350 -21.418 5.057 1.00 65.50 189 ASN A O 1
ATOM 1511 N N . GLN A 1 190 ? -12.934 -20.414 3.641 1.00 61.91 190 GLN A N 1
ATOM 1512 C CA . GLN A 1 190 ? -12.378 -21.664 3.088 1.00 61.91 190 GLN A CA 1
ATOM 1513 C C . GLN A 1 190 ? -11.031 -22.046 3.713 1.00 61.91 190 GLN A C 1
ATOM 1515 O O . GLN A 1 190 ? -10.453 -23.088 3.401 1.00 61.91 190 GLN A O 1
ATOM 1520 N N . VAL A 1 191 ? -10.514 -21.219 4.622 1.00 65.50 191 VAL A N 1
ATOM 1521 C CA . VAL A 1 191 ? -9.286 -21.522 5.355 1.00 65.50 191 VAL A CA 1
ATOM 1522 C C . VAL A 1 191 ? -9.610 -22.503 6.483 1.00 65.50 191 VAL A C 1
ATOM 1524 O O . VAL A 1 191 ? -10.459 -22.232 7.327 1.00 65.50 191 VAL A O 1
ATOM 1527 N N . GLY A 1 192 ? -8.914 -23.643 6.539 1.00 70.38 192 GLY A N 1
ATOM 1528 C CA . GLY A 1 192 ? -9.122 -24.692 7.554 1.00 70.38 192 GLY A CA 1
ATOM 1529 C C . GLY A 1 192 ? -8.736 -24.313 8.995 1.00 70.38 192 GLY A C 1
ATOM 1530 O O . GLY A 1 192 ? -8.588 -25.196 9.835 1.00 70.38 192 GLY A O 1
ATOM 1531 N N . PHE A 1 193 ? -8.528 -23.026 9.284 1.00 81.06 193 PHE A N 1
ATOM 1532 C CA . PHE A 1 193 ? -8.248 -22.492 10.614 1.00 81.06 193 PHE A CA 1
ATOM 1533 C C . PHE A 1 193 ? -8.807 -21.070 10.751 1.00 81.06 193 PHE A C 1
ATOM 1535 O O . PHE A 1 193 ? -8.929 -20.336 9.769 1.00 81.06 193 PHE A O 1
ATOM 1542 N N . VAL A 1 194 ? -9.113 -20.664 11.985 1.00 84.75 194 VAL A N 1
ATOM 1543 C CA . VAL A 1 194 ? -9.540 -19.295 12.296 1.00 84.75 194 VAL A CA 1
ATOM 1544 C C . VAL A 1 194 ? -8.325 -18.476 12.711 1.00 84.75 194 VAL A C 1
ATOM 1546 O O . VAL A 1 194 ? -7.624 -18.831 13.656 1.00 84.75 194 VAL A O 1
ATOM 1549 N N . HIS A 1 195 ? -8.098 -17.372 12.011 1.00 88.12 195 HIS A N 1
ATOM 1550 C CA . HIS A 1 195 ? -7.203 -16.308 12.436 1.00 88.12 195 HIS A CA 1
ATOM 1551 C C . HIS A 1 195 ? -8.058 -15.174 13.003 1.00 88.12 195 HIS A C 1
ATOM 1553 O O . HIS A 1 195 ? -8.938 -14.653 12.318 1.00 88.12 195 HIS A O 1
ATOM 1559 N N . GLU A 1 196 ? -7.836 -14.813 14.260 1.00 93.31 196 GLU A N 1
ATOM 1560 C CA . GLU A 1 196 ? -8.493 -13.693 14.928 1.00 93.31 196 GLU A CA 1
ATOM 1561 C C . GLU A 1 196 ? -7.473 -13.024 15.839 1.00 93.31 196 GLU A C 1
ATOM 1563 O O . GLU A 1 196 ? -6.862 -13.696 16.667 1.00 93.31 196 GLU A O 1
ATOM 1568 N N . LEU A 1 197 ? -7.280 -11.720 15.651 1.00 96.56 197 LEU A N 1
ATOM 1569 C CA . LEU A 1 197 ? -6.324 -10.956 16.436 1.00 96.56 197 LEU A CA 1
ATOM 1570 C C . LEU A 1 197 ? -6.879 -10.675 17.836 1.00 96.56 197 LEU A C 1
ATOM 1572 O O . LEU A 1 197 ? -8.016 -10.212 17.993 1.00 96.56 197 LEU A O 1
ATOM 1576 N N . GLY A 1 198 ? -6.046 -10.908 18.846 1.00 97.75 198 GLY A N 1
ATOM 1577 C CA . GLY A 1 198 ? -6.273 -10.461 20.215 1.00 97.75 198 GLY A CA 1
ATOM 1578 C C . GLY A 1 198 ? -6.104 -8.948 20.364 1.00 97.75 198 GLY A C 1
ATOM 1579 O O . GLY A 1 198 ? -5.543 -8.268 19.501 1.00 97.75 198 GLY A O 1
ATOM 1580 N N . TRP A 1 199 ? -6.571 -8.400 21.487 1.00 98.00 199 TRP A N 1
ATOM 1581 C CA . TRP A 1 199 ? -6.460 -6.963 21.746 1.00 98.00 199 TRP A CA 1
ATOM 1582 C C . TRP A 1 199 ? -5.003 -6.492 21.795 1.00 98.00 199 TRP A C 1
ATOM 1584 O O . TRP A 1 199 ? -4.662 -5.470 21.201 1.00 98.00 199 TRP A O 1
ATOM 1594 N N . GLU A 1 200 ? -4.134 -7.259 22.451 1.00 98.19 200 GLU A N 1
ATOM 1595 C CA . GLU A 1 200 ? -2.711 -6.955 22.579 1.00 98.19 200 GLU A CA 1
ATOM 1596 C C . GLU A 1 200 ? -2.045 -6.870 21.199 1.00 98.19 200 GLU A C 1
ATOM 1598 O O . GLU A 1 200 ? -1.381 -5.876 20.904 1.00 98.19 200 GLU A O 1
ATOM 1603 N N . GLU A 1 201 ? -2.312 -7.839 20.319 1.00 97.62 201 GLU A N 1
ATOM 1604 C CA . GLU A 1 201 ? -1.790 -7.878 18.947 1.00 97.62 201 GLU A CA 1
ATOM 1605 C C . GLU A 1 201 ? -2.286 -6.685 18.119 1.00 97.62 201 GLU A C 1
ATOM 1607 O O . GLU A 1 201 ? -1.501 -6.033 17.428 1.00 97.62 201 GLU A O 1
ATOM 1612 N N . ILE A 1 202 ? -3.578 -6.348 18.226 1.00 98.19 202 ILE A N 1
ATOM 1613 C CA . ILE A 1 202 ? -4.159 -5.175 17.558 1.00 98.19 202 ILE A CA 1
ATOM 1614 C C . ILE A 1 202 ? -3.432 -3.905 18.002 1.00 98.19 202 ILE A C 1
ATOM 1616 O O . ILE A 1 202 ? -3.022 -3.099 17.162 1.00 98.19 202 ILE A O 1
ATOM 1620 N N . THR A 1 203 ? -3.263 -3.710 19.313 1.00 98.06 203 THR A N 1
ATOM 1621 C CA . THR A 1 203 ? -2.588 -2.514 19.829 1.00 98.06 203 THR A CA 1
ATOM 1622 C C . THR A 1 203 ? -1.123 -2.459 19.409 1.00 98.06 203 THR A C 1
ATOM 1624 O O . THR A 1 203 ? -0.671 -1.408 18.959 1.00 98.06 203 THR A O 1
ATOM 1627 N N . GLU A 1 204 ? -0.412 -3.588 19.442 1.00 96.50 204 GLU A N 1
ATOM 1628 C CA . GLU A 1 204 ? 0.983 -3.680 19.018 1.00 96.50 204 GLU A CA 1
ATOM 1629 C C . GLU A 1 204 ? 1.157 -3.311 17.540 1.00 96.50 204 GLU A C 1
ATOM 1631 O O . GLU A 1 204 ? 2.023 -2.498 17.203 1.00 96.50 204 GLU A O 1
ATOM 1636 N N . ILE A 1 205 ? 0.320 -3.859 16.653 1.00 95.06 205 ILE A N 1
ATOM 1637 C CA . ILE A 1 205 ? 0.347 -3.556 15.215 1.00 95.06 205 ILE A CA 1
ATOM 1638 C C . ILE A 1 205 ? 0.139 -2.053 14.989 1.00 95.06 205 ILE A C 1
ATOM 1640 O O . ILE A 1 205 ? 0.905 -1.412 14.258 1.00 95.06 205 ILE A O 1
ATOM 1644 N N . LEU A 1 206 ? -0.876 -1.477 15.641 1.00 96.06 206 LEU A N 1
ATOM 1645 C CA . LEU A 1 206 ? -1.223 -0.066 15.487 1.00 96.06 206 LEU A CA 1
ATOM 1646 C C . LEU A 1 206 ? -0.138 0.865 16.047 1.00 96.06 206 LEU A C 1
ATOM 1648 O O . LEU A 1 206 ? 0.165 1.883 15.417 1.00 96.06 206 LEU A O 1
ATOM 1652 N N . ASP A 1 207 ? 0.474 0.515 17.176 1.00 94.56 207 ASP A N 1
ATOM 1653 C CA . ASP A 1 207 ? 1.567 1.271 17.789 1.00 94.56 207 ASP A CA 1
ATOM 1654 C C . ASP A 1 207 ? 2.852 1.196 16.962 1.00 94.56 207 ASP A C 1
ATOM 1656 O O . ASP A 1 207 ? 3.517 2.213 16.734 1.00 94.56 207 ASP A O 1
ATOM 1660 N N . ASN A 1 208 ? 3.208 0.006 16.476 1.00 92.00 208 ASN A N 1
ATOM 1661 C CA . ASN A 1 208 ? 4.410 -0.199 15.674 1.00 92.00 208 ASN A CA 1
ATOM 1662 C C . ASN A 1 208 ? 4.344 0.577 14.357 1.00 92.00 208 ASN A C 1
ATOM 1664 O O . ASN A 1 208 ? 5.305 1.265 14.001 1.00 92.00 208 ASN A O 1
ATOM 1668 N N . ALA A 1 209 ? 3.195 0.569 13.678 1.00 90.62 209 ALA A N 1
ATOM 1669 C CA . ALA A 1 209 ? 3.014 1.338 12.451 1.00 90.62 209 ALA A CA 1
ATOM 1670 C C . ALA A 1 209 ? 3.172 2.856 12.668 1.00 90.62 209 ALA A C 1
ATOM 1672 O O . ALA A 1 209 ? 3.693 3.562 11.799 1.00 90.62 209 ALA A O 1
ATOM 1673 N N . MET A 1 210 ? 2.829 3.374 13.853 1.00 89.19 210 MET A N 1
ATOM 1674 C CA . MET A 1 210 ? 3.002 4.794 14.175 1.00 89.19 210 MET A CA 1
ATOM 1675 C C . MET A 1 210 ? 4.464 5.220 14.370 1.00 89.19 210 MET A C 1
ATOM 1677 O O . MET A 1 210 ? 4.741 6.427 14.363 1.00 89.19 210 MET A O 1
ATOM 1681 N N . LYS A 1 211 ? 5.407 4.280 14.493 1.00 88.12 211 LYS A N 1
ATOM 1682 C CA . LYS A 1 211 ? 6.846 4.570 14.619 1.00 88.12 211 LYS A CA 1
ATOM 1683 C C . LYS A 1 211 ? 7.512 4.874 13.266 1.00 88.12 211 LYS A C 1
ATOM 1685 O O . LYS A 1 211 ? 8.518 5.583 13.245 1.00 88.12 211 LYS A O 1
ATOM 1690 N N . ILE A 1 212 ? 6.925 4.426 12.149 1.00 86.62 212 ILE A N 1
ATOM 1691 C CA . ILE A 1 212 ? 7.484 4.603 10.797 1.00 86.62 212 ILE A CA 1
ATOM 1692 C C . ILE A 1 212 ? 7.580 6.086 10.411 1.00 86.62 212 ILE A C 1
ATOM 1694 O O . ILE A 1 212 ? 6.673 6.891 10.663 1.00 86.62 212 ILE A O 1
ATOM 1698 N N . LYS A 1 213 ? 8.658 6.436 9.700 1.00 86.56 213 LYS A N 1
ATOM 1699 C CA . LYS A 1 213 ? 8.809 7.710 8.996 1.00 86.56 213 LYS A CA 1
ATOM 1700 C C . LYS A 1 213 ? 9.239 7.478 7.533 1.00 86.56 213 LYS A C 1
ATOM 1702 O O . LYS A 1 213 ? 10.005 6.568 7.242 1.00 86.56 213 LYS A O 1
ATOM 1707 N N . PRO A 1 214 ? 8.807 8.311 6.573 1.00 88.44 214 PRO A N 1
ATOM 1708 C CA . PRO A 1 214 ? 7.842 9.400 6.703 1.00 88.44 214 PRO A CA 1
ATOM 1709 C C . PRO A 1 214 ? 6.395 8.902 6.862 1.00 88.44 214 PRO A C 1
ATOM 1711 O O . PRO A 1 214 ? 5.991 7.929 6.233 1.00 88.44 214 PRO A O 1
ATOM 1714 N N . LYS A 1 215 ? 5.583 9.633 7.636 1.00 87.12 215 LYS A N 1
ATOM 1715 C CA . LYS A 1 215 ? 4.151 9.346 7.851 1.00 87.12 215 LYS A CA 1
ATOM 1716 C C . LYS A 1 215 ? 3.257 10.550 7.551 1.00 87.12 215 LYS A C 1
ATOM 1718 O O . LYS A 1 215 ? 2.598 11.088 8.434 1.00 87.12 215 LYS A O 1
ATOM 1723 N N . ARG A 1 216 ? 3.273 11.043 6.306 1.00 85.50 216 ARG A N 1
ATOM 1724 C CA . ARG A 1 216 ? 2.523 12.263 5.939 1.00 85.50 216 ARG A CA 1
ATOM 1725 C C . ARG A 1 216 ? 1.029 12.129 6.211 1.00 85.50 216 ARG A C 1
ATOM 1727 O O . ARG A 1 216 ? 0.418 13.062 6.721 1.00 85.50 216 ARG A O 1
ATOM 1734 N N . GLN A 1 217 ? 0.476 10.985 5.828 1.00 83.88 217 GLN A N 1
ATOM 1735 C CA . GLN A 1 217 ? -0.884 10.563 6.121 1.00 83.88 217 GLN A CA 1
ATOM 1736 C C . GLN A 1 217 ? -0.806 9.083 6.478 1.00 83.88 217 GLN A C 1
ATOM 1738 O O . GLN A 1 217 ? -0.629 8.253 5.590 1.00 83.88 217 GLN A O 1
ATOM 1743 N N . MET A 1 218 ? -0.835 8.772 7.774 1.00 89.06 218 MET A N 1
ATOM 1744 C CA . MET A 1 218 ? -0.947 7.387 8.220 1.00 89.06 218 MET A CA 1
ATOM 1745 C C . MET A 1 218 ? -2.425 7.063 8.364 1.00 89.06 218 MET A C 1
ATOM 1747 O O . MET A 1 218 ? -3.140 7.738 9.104 1.00 89.06 218 MET A O 1
ATOM 1751 N N . SER A 1 219 ? -2.886 6.062 7.632 1.00 93.88 219 SER A N 1
ATOM 1752 C CA . SER A 1 219 ? -4.275 5.613 7.678 1.00 93.88 219 SER A CA 1
ATOM 1753 C C . SER A 1 219 ? -4.327 4.133 7.982 1.00 93.88 219 SER A C 1
ATOM 1755 O O . SER A 1 219 ? -3.420 3.405 7.588 1.00 93.88 219 SER A O 1
ATOM 1757 N N . VAL A 1 220 ? -5.379 3.710 8.672 1.00 96.56 220 VAL A N 1
ATOM 1758 C CA . VAL A 1 220 ? -5.661 2.297 8.899 1.00 96.56 220 VAL A CA 1
ATOM 1759 C C . VAL A 1 220 ? -6.990 1.940 8.256 1.00 96.56 220 VAL A C 1
ATOM 1761 O O . VAL A 1 220 ? -7.961 2.689 8.375 1.00 96.56 220 VAL A O 1
ATOM 1764 N N . GLN A 1 221 ? -7.019 0.802 7.575 1.00 97.31 221 GLN A N 1
ATOM 1765 C CA . GLN A 1 221 ? -8.219 0.154 7.083 1.00 97.31 221 GLN A CA 1
ATOM 1766 C C . GLN A 1 221 ? -8.376 -1.175 7.816 1.00 97.31 221 GLN A C 1
ATOM 1768 O O . GLN A 1 221 ? -7.585 -2.096 7.626 1.00 97.31 221 GLN A O 1
ATOM 1773 N N . PHE A 1 222 ? -9.394 -1.266 8.665 1.00 97.56 222 PHE A N 1
ATOM 1774 C CA . PHE A 1 222 ? -9.784 -2.536 9.260 1.00 97.56 222 PHE A CA 1
ATOM 1775 C C . PHE A 1 222 ? -10.537 -3.362 8.224 1.00 97.56 222 PHE A C 1
ATOM 1777 O O . PHE A 1 222 ? -11.486 -2.891 7.597 1.00 97.56 222 PHE A O 1
ATOM 1784 N N . SER A 1 223 ? -10.066 -4.579 8.031 1.00 94.75 223 SER A N 1
ATOM 1785 C CA . SER A 1 223 ? -10.512 -5.527 7.020 1.00 94.75 223 SER A CA 1
ATOM 1786 C C . SER A 1 223 ? -10.602 -6.910 7.681 1.00 94.75 223 SER A C 1
ATOM 1788 O O . SER A 1 223 ? -10.681 -7.025 8.911 1.00 94.75 223 SER A O 1
ATOM 1790 N N . GLY A 1 224 ? -10.633 -7.961 6.879 1.00 86.31 224 GLY A N 1
ATOM 1791 C CA . GLY A 1 224 ? -10.675 -9.349 7.283 1.00 86.31 224 GLY A CA 1
ATOM 1792 C C . GLY A 1 224 ? -11.603 -10.114 6.360 1.00 86.31 224 GLY A C 1
ATOM 1793 O O . GLY A 1 224 ? -11.798 -9.744 5.202 1.00 86.31 224 GLY A O 1
ATOM 1794 N N . GLY A 1 225 ? -12.210 -11.176 6.890 1.00 90.25 225 GLY A N 1
ATOM 1795 C CA . GLY A 1 225 ? -13.388 -11.742 6.253 1.00 90.25 225 GLY A CA 1
ATOM 1796 C C . GLY A 1 225 ? -14.503 -10.716 6.340 1.00 90.25 225 GLY A C 1
ATOM 1797 O O . GLY A 1 225 ? -15.001 -10.229 5.331 1.00 90.25 225 GLY A O 1
ATOM 1798 N N . GLU A 1 226 ? -14.844 -10.339 7.566 1.00 94.50 226 GLU A N 1
ATOM 1799 C CA . GLU A 1 226 ? -15.658 -9.177 7.883 1.00 94.50 226 GLU A CA 1
ATOM 1800 C C . GLU A 1 226 ? -15.168 -8.583 9.217 1.00 94.50 226 GLU A C 1
ATOM 1802 O O . GLU A 1 226 ? -15.280 -9.248 10.251 1.00 94.50 226 GLU A O 1
ATOM 1807 N N . PRO A 1 227 ? -14.638 -7.345 9.246 1.00 96.31 227 PRO A N 1
ATOM 1808 C CA . PRO A 1 227 ? -14.064 -6.762 10.458 1.00 96.31 227 PRO A CA 1
ATOM 1809 C C . PRO A 1 227 ? -15.070 -6.664 11.609 1.00 96.31 227 PRO A C 1
ATOM 1811 O O . PRO A 1 227 ? -14.677 -6.844 12.758 1.00 96.31 227 PRO A O 1
ATOM 1814 N N . THR A 1 228 ? -16.360 -6.432 11.331 1.00 96.19 228 THR A N 1
ATOM 1815 C CA . THR A 1 228 ? -17.400 -6.335 12.376 1.00 96.19 228 THR A CA 1
ATOM 1816 C C . THR A 1 228 ? -17.648 -7.646 13.130 1.00 96.19 228 THR A C 1
ATOM 1818 O O . THR A 1 228 ? -18.236 -7.613 14.209 1.00 96.19 228 THR A O 1
ATOM 1821 N N . MET A 1 229 ? -17.147 -8.779 12.621 1.00 94.31 229 MET A N 1
ATOM 1822 C CA . MET A 1 229 ? -17.176 -10.068 13.320 1.00 94.31 229 MET A CA 1
ATOM 1823 C C . MET A 1 229 ? -16.150 -10.156 14.455 1.00 94.31 229 MET A C 1
ATOM 1825 O O . MET A 1 229 ? -16.282 -11.017 15.324 1.00 94.31 229 MET A O 1
ATOM 1829 N N . SER A 1 230 ? -15.128 -9.294 14.460 1.00 95.44 230 SER A N 1
ATOM 1830 C CA . SER A 1 230 ? -14.162 -9.233 15.555 1.00 95.44 230 SER A CA 1
ATOM 1831 C C . SER A 1 230 ? -14.792 -8.565 16.783 1.00 95.44 230 SER A C 1
ATOM 1833 O O . SER A 1 230 ? -15.367 -7.475 16.660 1.00 95.44 230 SER A O 1
ATOM 1835 N N . PRO A 1 231 ? -14.626 -9.126 17.997 1.00 95.12 231 PRO A N 1
ATOM 1836 C CA . PRO A 1 231 ? -15.139 -8.504 19.219 1.00 95.12 231 PRO A CA 1
ATOM 1837 C C . PRO A 1 231 ? -14.505 -7.129 19.497 1.00 95.12 231 PRO A C 1
ATOM 1839 O O . PRO A 1 231 ? -15.136 -6.276 20.128 1.00 95.12 231 PRO A O 1
ATOM 1842 N N . TYR A 1 232 ? -13.294 -6.899 18.980 1.00 97.19 232 TYR A N 1
ATOM 1843 C CA . TYR A 1 232 ? -12.489 -5.701 19.214 1.00 97.19 232 TYR A CA 1
ATOM 1844 C C . TYR A 1 232 ? -12.630 -4.627 18.135 1.00 97.19 232 TYR A C 1
ATOM 1846 O O . TYR A 1 232 ? -11.989 -3.587 18.245 1.00 97.19 232 TYR A O 1
ATOM 1854 N N . PHE A 1 233 ? -13.457 -4.823 17.102 1.00 97.44 233 PHE A N 1
ATOM 1855 C CA . PHE A 1 233 ? -13.538 -3.899 15.963 1.00 97.44 233 PHE A CA 1
ATOM 1856 C C . PHE A 1 233 ? -13.752 -2.434 16.367 1.00 97.44 233 PHE A C 1
ATOM 1858 O O . PHE A 1 233 ? -12.976 -1.553 15.990 1.00 97.44 233 PHE A O 1
ATOM 1865 N N . VAL A 1 234 ? -14.785 -2.166 17.170 1.00 96.88 234 VAL A N 1
ATOM 1866 C CA . VAL A 1 234 ? -15.110 -0.795 17.592 1.00 96.88 234 VAL A CA 1
ATOM 1867 C C . VAL A 1 234 ? -14.002 -0.219 18.483 1.00 96.88 234 VAL A C 1
ATOM 1869 O O . VAL A 1 234 ? -13.649 0.955 18.361 1.00 96.88 234 VAL A O 1
ATOM 1872 N N . ASP A 1 235 ? -13.398 -1.041 19.343 1.00 97.88 235 ASP A N 1
ATOM 1873 C CA . ASP A 1 235 ? -12.303 -0.617 20.219 1.00 97.88 235 ASP A CA 1
ATOM 1874 C C . ASP A 1 235 ? -11.026 -0.309 19.430 1.00 97.88 235 ASP A C 1
ATOM 1876 O O . ASP A 1 235 ? -10.376 0.705 19.687 1.00 97.88 235 ASP A O 1
ATOM 1880 N N . ALA A 1 236 ? -10.726 -1.096 18.396 1.00 98.19 236 ALA A N 1
ATOM 1881 C CA . ALA A 1 236 ? -9.619 -0.867 17.477 1.00 98.19 236 ALA A CA 1
ATOM 1882 C C . ALA A 1 236 ? -9.795 0.459 16.718 1.00 98.19 236 ALA A C 1
ATOM 1884 O O . ALA A 1 236 ? -8.853 1.248 16.617 1.00 98.19 236 ALA A O 1
ATOM 1885 N N . VAL A 1 237 ? -11.019 0.767 16.265 1.00 97.75 237 VAL A N 1
ATOM 1886 C CA . VAL A 1 237 ? -11.359 2.059 15.642 1.00 97.75 237 VAL A CA 1
ATOM 1887 C C . VAL A 1 237 ? -11.109 3.224 16.602 1.00 97.75 237 VAL A C 1
ATOM 1889 O O . VAL A 1 237 ? -10.468 4.212 16.224 1.00 97.75 237 VAL A O 1
ATOM 1892 N N . ARG A 1 238 ? -11.582 3.128 17.852 1.00 97.81 238 ARG A N 1
ATOM 1893 C CA . ARG A 1 238 ? -11.367 4.172 18.871 1.00 97.81 238 ARG A CA 1
ATOM 1894 C C . ARG A 1 238 ? -9.886 4.346 19.191 1.00 97.81 238 ARG A C 1
ATOM 1896 O O . ARG A 1 238 ? -9.406 5.476 19.282 1.00 97.81 238 ARG A O 1
ATOM 1903 N N . TYR A 1 239 ? -9.158 3.245 19.331 1.00 98.38 239 TYR A N 1
ATOM 1904 C CA . TYR A 1 239 ? -7.741 3.262 19.659 1.00 98.38 239 TYR A CA 1
ATOM 1905 C C . TYR A 1 239 ? -6.891 3.839 18.522 1.00 98.38 239 TYR A C 1
ATOM 1907 O O . TYR A 1 239 ? -6.084 4.735 18.765 1.00 98.38 239 TYR A O 1
ATOM 1915 N N . ALA A 1 240 ? -7.151 3.462 17.268 1.00 97.69 240 ALA A N 1
ATOM 1916 C CA . ALA A 1 240 ? -6.498 4.071 16.110 1.00 97.69 240 ALA A CA 1
ATOM 1917 C C . ALA A 1 240 ? -6.736 5.593 16.044 1.00 97.69 240 ALA A C 1
ATOM 1919 O O . ALA A 1 240 ? -5.805 6.368 15.808 1.00 97.69 240 ALA A O 1
ATOM 1920 N N . ARG A 1 241 ? -7.962 6.060 16.325 1.00 96.69 241 ARG A N 1
ATOM 1921 C CA . ARG A 1 241 ? -8.239 7.504 16.432 1.00 96.69 241 ARG A CA 1
ATOM 1922 C C . ARG A 1 241 ? -7.447 8.157 17.563 1.00 96.69 241 ARG A C 1
ATOM 1924 O O . ARG A 1 241 ? -6.878 9.225 17.354 1.00 96.69 241 ARG A O 1
ATOM 1931 N N . LYS A 1 242 ? -7.371 7.512 18.732 1.00 97.31 242 LYS A N 1
ATOM 1932 C CA . LYS A 1 242 ? -6.598 7.994 19.888 1.00 97.31 242 LYS A CA 1
ATOM 1933 C C . LYS A 1 242 ? -5.106 8.138 19.568 1.00 97.31 242 LYS A C 1
ATOM 1935 O O . LYS A 1 242 ? -4.501 9.119 19.987 1.00 97.31 242 LYS A O 1
ATOM 1940 N N . LEU A 1 243 ? -4.526 7.205 18.812 1.00 95.69 243 LEU A N 1
ATOM 1941 C CA . LEU A 1 243 ? -3.124 7.269 18.380 1.00 95.69 243 LEU A CA 1
ATOM 1942 C C . LEU A 1 243 ? -2.847 8.399 17.378 1.00 95.69 243 LEU A C 1
ATOM 1944 O O . LEU A 1 243 ? -1.698 8.809 17.215 1.00 95.69 243 LEU A O 1
ATOM 1948 N N . GLY A 1 244 ? -3.884 8.927 16.723 1.00 93.25 244 GLY A N 1
ATOM 1949 C CA . GLY A 1 244 ? -3.765 10.026 15.769 1.00 93.25 244 GLY A CA 1
ATOM 1950 C C . GLY A 1 244 ? -3.574 9.578 14.321 1.00 93.25 244 GLY A C 1
ATOM 1951 O O . GLY A 1 244 ? -2.953 10.303 13.541 1.00 93.25 244 GLY A O 1
ATOM 1952 N N . TYR A 1 245 ? -4.100 8.407 13.943 1.00 94.31 245 TYR A N 1
ATOM 1953 C CA . TYR A 1 245 ? -4.237 8.042 12.530 1.00 94.31 245 TYR A CA 1
ATOM 1954 C C . TYR A 1 245 ? -5.076 9.099 11.796 1.00 94.31 245 TYR A C 1
ATOM 1956 O O . TYR A 1 245 ? -6.140 9.506 12.262 1.00 94.31 245 TYR A O 1
ATOM 1964 N N . ASN A 1 246 ? -4.606 9.545 10.629 1.00 92.12 246 ASN A N 1
ATOM 1965 C CA . ASN A 1 246 ? -5.258 10.591 9.839 1.00 92.12 246 ASN A CA 1
ATOM 1966 C C . ASN A 1 246 ? -6.613 10.146 9.279 1.00 92.12 246 ASN A C 1
ATOM 1968 O O . ASN A 1 246 ? -7.514 10.965 9.124 1.00 92.12 246 ASN A O 1
ATOM 1972 N N . SER A 1 247 ? -6.738 8.865 8.936 1.00 94.56 247 SER A N 1
ATOM 1973 C CA . SER A 1 247 ? -7.978 8.259 8.459 1.00 94.56 247 SER A CA 1
ATOM 1974 C C . SER A 1 247 ? -8.097 6.857 9.042 1.00 94.56 247 SER A C 1
ATOM 1976 O O . SER A 1 247 ? -7.135 6.090 9.015 1.00 94.56 247 SER A O 1
ATOM 1978 N N . VAL A 1 248 ? -9.272 6.550 9.586 1.00 96.94 248 VAL A N 1
ATOM 1979 C CA . VAL A 1 248 ? -9.626 5.231 10.113 1.00 96.94 248 VAL A CA 1
ATOM 1980 C C . VAL A 1 248 ? -10.811 4.740 9.297 1.00 96.94 248 VAL A C 1
ATOM 1982 O O . VAL A 1 248 ? -11.868 5.372 9.307 1.00 96.94 248 VAL A O 1
ATOM 1985 N N . GLN A 1 249 ? -10.594 3.667 8.550 1.00 97.12 249 GLN A N 1
ATOM 1986 C CA . GLN A 1 249 ? -11.516 3.112 7.566 1.00 97.12 249 GLN A CA 1
ATOM 1987 C C . GLN A 1 249 ? -11.867 1.673 7.945 1.00 97.12 249 GLN A C 1
ATOM 1989 O O . GLN A 1 249 ? -11.115 1.012 8.660 1.00 97.12 249 GLN A O 1
ATOM 1994 N N . ALA A 1 250 ? -12.996 1.185 7.442 1.00 96.50 250 ALA A N 1
ATOM 1995 C CA . ALA A 1 250 ? -13.386 -0.211 7.562 1.00 96.50 250 ALA A CA 1
ATOM 1996 C C . ALA A 1 250 ? -13.902 -0.709 6.209 1.00 96.50 250 ALA A C 1
ATOM 1998 O O . ALA A 1 250 ? -14.746 -0.054 5.595 1.00 96.50 250 ALA A O 1
ATOM 1999 N N . ALA A 1 251 ? -13.388 -1.844 5.744 1.00 95.44 251 ALA A N 1
ATOM 2000 C CA . ALA A 1 251 ? -13.938 -2.582 4.614 1.00 95.44 251 ALA A CA 1
ATOM 2001 C C . ALA A 1 251 ? -14.973 -3.575 5.159 1.00 95.44 251 ALA A C 1
ATOM 2003 O O . ALA A 1 251 ? -14.618 -4.670 5.576 1.00 95.44 251 ALA A O 1
ATOM 2004 N N . THR A 1 252 ? -16.237 -3.154 5.226 1.00 94.88 252 THR A N 1
ATOM 2005 C CA . THR A 1 252 ? -17.337 -3.927 5.824 1.00 94.88 252 THR A CA 1
ATOM 2006 C C . THR A 1 252 ? -18.471 -4.134 4.829 1.00 94.88 252 THR A C 1
ATOM 2008 O O . THR A 1 252 ? -18.751 -3.269 3.998 1.00 94.88 252 THR A O 1
ATOM 2011 N N . ASN A 1 253 ? -19.162 -5.262 4.948 1.00 94.81 253 ASN A N 1
ATOM 2012 C CA . ASN A 1 253 ? -20.399 -5.554 4.236 1.00 94.81 253 ASN A CA 1
ATOM 2013 C C . ASN A 1 253 ? -21.640 -4.869 4.832 1.00 94.81 253 ASN A C 1
ATOM 2015 O O . ASN A 1 253 ? -22.705 -4.886 4.218 1.00 94.81 253 ASN A O 1
ATOM 2019 N N . GLY A 1 254 ? -21.518 -4.260 6.016 1.00 95.69 254 GLY A N 1
ATOM 2020 C CA . GLY A 1 254 ? -22.584 -3.476 6.636 1.00 95.69 254 GLY A CA 1
ATOM 2021 C C . GLY A 1 254 ? -23.677 -4.282 7.349 1.00 95.69 254 GLY A C 1
ATOM 2022 O O . GLY A 1 254 ? -24.573 -3.680 7.938 1.00 95.69 254 GLY A O 1
ATOM 2023 N N . ILE A 1 255 ? -23.624 -5.617 7.341 1.00 96.00 255 ILE A N 1
ATOM 2024 C CA . ILE A 1 255 ? -24.699 -6.470 7.866 1.00 96.00 255 ILE A CA 1
ATOM 2025 C C . ILE A 1 255 ? -24.914 -6.261 9.369 1.00 96.00 255 ILE A C 1
ATOM 2027 O O . ILE A 1 255 ? -26.056 -6.130 9.804 1.00 96.00 255 ILE A O 1
ATOM 2031 N N . GLU A 1 256 ? -23.848 -6.204 10.169 1.00 94.75 256 GLU A N 1
ATOM 2032 C CA . GLU A 1 256 ? -23.984 -6.035 11.625 1.00 94.75 256 GLU A CA 1
ATOM 2033 C C . GLU A 1 256 ? -24.564 -4.662 11.995 1.00 94.75 256 GLU A C 1
ATOM 2035 O O . GLU A 1 256 ? -25.396 -4.560 12.898 1.00 94.75 256 GLU A O 1
ATOM 2040 N N . PHE A 1 257 ? -24.241 -3.621 11.219 1.00 95.38 257 PHE A N 1
ATOM 2041 C CA . PHE A 1 257 ? -24.878 -2.309 11.354 1.00 95.38 257 PHE A CA 1
ATOM 2042 C C . PHE A 1 257 ? -26.370 -2.352 10.998 1.00 95.38 257 PHE A C 1
ATOM 2044 O O . PHE A 1 257 ? -27.187 -1.732 11.673 1.00 95.38 257 PHE A O 1
ATOM 2051 N N . ALA A 1 258 ? -26.749 -3.098 9.957 1.00 96.25 258 ALA A N 1
ATOM 2052 C CA . ALA A 1 258 ? -28.148 -3.225 9.554 1.00 96.25 258 ALA A CA 1
ATOM 2053 C C . ALA A 1 258 ? -28.987 -4.054 10.545 1.00 96.25 258 ALA A C 1
ATOM 2055 O O . ALA A 1 258 ? -30.182 -3.802 10.698 1.00 96.25 258 ALA A O 1
ATOM 2056 N N . LYS A 1 259 ? -28.381 -5.042 11.216 1.00 95.12 259 LYS A N 1
ATOM 2057 C CA . LYS A 1 259 ? -29.070 -5.953 12.142 1.00 95.12 259 LYS A CA 1
ATOM 2058 C C . LYS A 1 259 ? -29.307 -5.369 13.532 1.00 95.12 259 LYS A C 1
ATOM 2060 O O . LYS A 1 259 ? -30.331 -5.681 14.134 1.00 95.12 259 LYS A O 1
ATOM 2065 N N . SER A 1 260 ? -28.368 -4.586 14.068 1.00 94.25 260 SER A N 1
ATOM 2066 C CA . SER A 1 260 ? -28.417 -4.137 15.465 1.00 94.25 260 SER A CA 1
ATOM 2067 C C . SER A 1 260 ? -28.239 -2.630 15.596 1.00 94.25 260 SER A C 1
ATOM 2069 O O . SER A 1 260 ? -27.190 -2.053 15.294 1.00 94.25 260 SER A O 1
ATOM 2071 N N . LYS A 1 261 ? -29.270 -1.992 16.155 1.00 94.88 261 LYS A N 1
ATOM 2072 C CA . LYS A 1 261 ? -29.218 -0.584 16.548 1.00 94.88 261 LYS A CA 1
ATOM 2073 C C . LYS A 1 261 ? -28.219 -0.369 17.684 1.00 94.88 261 LYS A C 1
ATOM 2075 O O . LYS A 1 261 ? -27.529 0.644 17.699 1.00 94.88 261 LYS A O 1
ATOM 2080 N N . GLU A 1 262 ? -28.124 -1.320 18.606 1.00 94.06 262 GLU A N 1
ATOM 2081 C CA . GLU A 1 262 ? -27.196 -1.300 19.736 1.00 94.06 262 GLU A CA 1
ATOM 2082 C C . GLU A 1 262 ? -25.746 -1.311 19.244 1.00 94.06 262 GLU A C 1
ATOM 2084 O O . GLU A 1 262 ? -24.923 -0.550 19.748 1.00 94.06 262 GLU A O 1
ATOM 2089 N N . PHE A 1 263 ? -25.432 -2.106 18.213 1.00 92.75 263 PHE A N 1
ATOM 2090 C CA . PHE A 1 263 ? -24.109 -2.104 17.588 1.00 92.75 263 PHE A CA 1
ATOM 2091 C C . PHE A 1 263 ? -23.756 -0.729 17.011 1.00 92.75 263 PHE A C 1
ATOM 2093 O O . PHE A 1 263 ? -22.648 -0.245 17.220 1.00 92.75 263 PHE A O 1
ATOM 2100 N N . CYS A 1 264 ? -24.716 -0.059 16.365 1.00 92.75 264 CYS A N 1
ATOM 2101 C CA . CYS A 1 264 ? -24.534 1.290 15.822 1.00 92.75 264 CYS A CA 1
ATOM 2102 C C . CYS A 1 264 ? -24.338 2.374 16.896 1.00 92.75 264 CYS A C 1
ATOM 2104 O O . CYS A 1 264 ? -23.851 3.459 16.584 1.00 92.75 264 CYS A O 1
ATOM 2106 N N . GLN A 1 265 ? -24.763 2.118 18.135 1.00 91.56 265 GLN A N 1
ATOM 2107 C CA . GLN A 1 265 ? -24.635 3.052 19.257 1.00 91.56 265 GLN A CA 1
ATOM 2108 C C . GLN A 1 265 ? -23.294 2.940 19.996 1.00 91.56 265 GLN A C 1
ATOM 2110 O O . GLN A 1 265 ? -22.986 3.824 20.796 1.00 91.56 265 GLN A O 1
ATOM 2115 N N . ARG A 1 266 ? -22.520 1.873 19.759 1.00 87.06 266 ARG A N 1
ATOM 2116 C CA . ARG A 1 266 ? -21.164 1.709 20.302 1.00 87.06 266 ARG A CA 1
ATOM 2117 C C . ARG A 1 266 ? -20.209 2.684 19.614 1.00 87.06 266 ARG A C 1
ATOM 2119 O O . ARG A 1 266 ? -19.449 3.360 20.345 1.00 87.06 266 ARG A O 1
#